Protein AF-0000000066933030 (afdb_homodimer)

Sequence (274 aa):
MALVRRKASMTPEEYSRHWREVHAPIVSPWLAKHGVLKYRQVHINPDSNKIMNGNAHGGNAHGGTLKVIDKDLGFDGILEVQVPSWESFRKALEDPYYVEVVRPDEQKFFDEKQIVWSLGSDYTGVDGGKALVGVEVMALVRRKASMTPEEYSRHWREVHAPIVSPWLAKHGVLKYRQVHINPDSNKIMNGNAHGGNAHGGTLKVIDKDLGFDGILEVQVPSWESFRKALEDPYYVEVVRPDEQKFFDEKQIVWSLGSDYTGVDGGKALVGVEV

Structure (mmCIF, N/CA/C/O backbone):
data_AF-0000000066933030-model_v1
#
loop_
_entity.id
_entity.type
_entity.pdbx_description
1 polymer 'EthD domain-containing protein'
#
loop_
_atom_site.group_PDB
_atom_site.id
_atom_site.type_symbol
_atom_site.label_atom_id
_atom_site.label_alt_id
_atom_site.label_comp_id
_atom_site.label_asym_id
_atom_site.label_entity_id
_atom_site.label_seq_id
_atom_site.pdbx_PDB_ins_code
_atom_site.Cartn_x
_atom_site.Cartn_y
_atom_site.Cartn_z
_atom_site.occupancy
_atom_site.B_iso_or_equiv
_atom_site.auth_seq_id
_atom_site.auth_comp_id
_atom_site.auth_asym_id
_atom_site.auth_atom_id
_atom_site.pdbx_PDB_model_num
ATOM 1 N N . MET A 1 1 ? -1.273 2.645 7.75 1 92.12 1 MET A N 1
ATOM 2 C CA . MET A 1 1 ? -1.583 2.986 6.363 1 92.12 1 MET A CA 1
ATOM 3 C C . MET A 1 1 ? -3.047 3.385 6.215 1 92.12 1 MET A C 1
ATOM 5 O O . MET A 1 1 ? -3.859 3.127 7.105 1 92.12 1 MET A O 1
ATOM 9 N N . ALA A 1 2 ? -3.35 4.086 5.074 1 92.5 2 ALA A N 1
ATOM 10 C CA . ALA A 1 2 ? -4.746 4.434 4.816 1 92.5 2 ALA A CA 1
ATOM 11 C C . ALA A 1 2 ? -5.027 4.484 3.316 1 92.5 2 ALA A C 1
ATOM 13 O O . ALA A 1 2 ? -4.164 4.863 2.527 1 92.5 2 ALA A O 1
ATOM 14 N N . LEU A 1 3 ? -6.246 4.039 2.984 1 92.81 3 LEU A N 1
ATOM 15 C CA . LEU A 1 3 ? -6.812 4.355 1.678 1 92.81 3 LEU A CA 1
ATOM 16 C C . LEU A 1 3 ? -7.512 5.711 1.701 1 92.81 3 LEU A C 1
ATOM 18 O O . LEU A 1 3 ? -8.305 5.988 2.602 1 92.81 3 LEU A O 1
ATOM 22 N N . VAL A 1 4 ? -7.145 6.52 0.702 1 94.31 4 VAL A N 1
ATOM 23 C CA . VAL A 1 4 ? -7.633 7.895 0.762 1 94.31 4 VAL A CA 1
ATOM 24 C C . VAL A 1 4 ? -8.328 8.258 -0.548 1 94.31 4 VAL A C 1
ATOM 26 O O . VAL A 1 4 ? -8.031 7.672 -1.595 1 94.31 4 VAL A O 1
ATOM 29 N N . ARG A 1 5 ? -9.273 9.172 -0.415 1 94.5 5 ARG A N 1
ATOM 30 C CA . ARG A 1 5 ? -10.016 9.711 -1.549 1 94.5 5 ARG A CA 1
ATOM 31 C C . ARG A 1 5 ? -9.875 11.227 -1.618 1 94.5 5 ARG A C 1
ATOM 33 O O . ARG A 1 5 ? -9.898 11.906 -0.588 1 94.5 5 ARG A O 1
ATOM 40 N N . ARG A 1 6 ? -9.742 11.688 -2.852 1 97.31 6 ARG A N 1
ATOM 41 C CA . ARG A 1 6 ? -9.648 13.133 -3.039 1 97.31 6 ARG A CA 1
ATOM 42 C C . ARG A 1 6 ? -10.984 13.805 -2.766 1 97.31 6 ARG A C 1
ATOM 44 O O . ARG A 1 6 ? -12.039 13.18 -2.873 1 97.31 6 ARG A O 1
ATOM 51 N N . LYS A 1 7 ? -10.922 15.117 -2.461 1 96.81 7 LYS A N 1
ATOM 52 C CA . LYS A 1 7 ? -12.141 15.922 -2.424 1 96.81 7 LYS A CA 1
ATOM 53 C C . LYS A 1 7 ? -12.844 15.914 -3.777 1 96.81 7 LYS A C 1
ATOM 55 O O . LYS A 1 7 ? -12.195 15.969 -4.82 1 96.81 7 LYS A O 1
ATOM 60 N N . A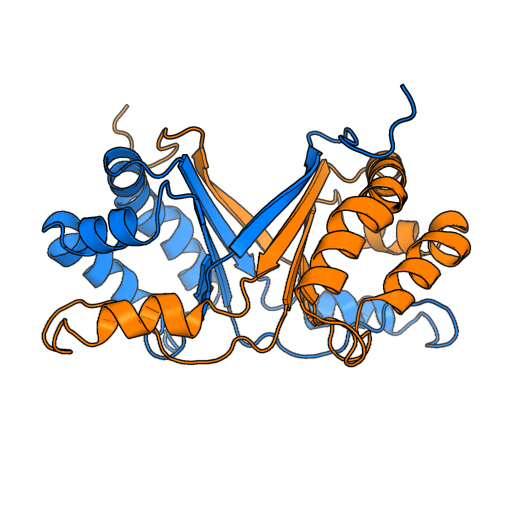LA A 1 8 ? -14.188 15.969 -3.688 1 95.44 8 ALA A N 1
ATOM 61 C CA . ALA A 1 8 ? -15 15.914 -4.902 1 95.44 8 ALA A CA 1
ATOM 62 C C . ALA A 1 8 ? -14.742 17.125 -5.789 1 95.44 8 ALA A C 1
ATOM 64 O O . ALA A 1 8 ? -14.938 17.062 -7.004 1 95.44 8 ALA A O 1
ATOM 65 N N . SER A 1 9 ? -14.273 18.156 -5.203 1 97.19 9 SER A N 1
ATOM 66 C CA . SER A 1 9 ? -14.102 19.422 -5.914 1 97.19 9 SER A CA 1
ATOM 67 C C . SER A 1 9 ? -12.781 19.438 -6.676 1 97.19 9 SER A C 1
ATOM 69 O O . SER A 1 9 ? -12.516 20.375 -7.441 1 97.19 9 SER A O 1
ATOM 71 N N . MET A 1 10 ? -11.953 18.422 -6.566 1 97.5 10 MET A N 1
ATOM 72 C CA . MET A 1 10 ? -10.633 18.422 -7.176 1 97.5 10 MET A CA 1
ATOM 73 C C . MET A 1 10 ? -10.539 17.359 -8.281 1 97.5 10 MET A C 1
ATOM 75 O O . MET A 1 10 ? -11.094 16.266 -8.148 1 97.5 10 MET A O 1
ATOM 79 N N . THR A 1 11 ? -9.797 17.688 -9.312 1 97.19 11 THR A N 1
ATOM 80 C CA . THR A 1 11 ? -9.43 16.672 -10.297 1 97.19 11 THR A CA 1
ATOM 81 C C . THR A 1 11 ? -8.328 15.766 -9.758 1 97.19 11 THR A C 1
ATOM 83 O O . THR A 1 11 ? -7.625 16.141 -8.812 1 97.19 11 THR A O 1
ATOM 86 N N . PRO A 1 12 ? -8.219 14.641 -10.352 1 95.94 12 PRO A N 1
ATOM 87 C CA . PRO A 1 12 ? -7.125 13.766 -9.93 1 95.94 12 PRO A CA 1
ATOM 88 C C . PRO A 1 12 ? -5.758 14.438 -10.039 1 95.94 12 PRO A C 1
ATOM 90 O O . PRO A 1 12 ? -4.902 14.25 -9.172 1 95.94 12 PRO A O 1
ATOM 93 N N . GLU A 1 13 ? -5.566 15.188 -11.078 1 96.81 13 GLU A N 1
ATOM 94 C CA . GLU A 1 13 ? -4.285 15.867 -11.266 1 96.81 13 GLU A CA 1
ATOM 95 C C . GLU A 1 13 ? -4.043 16.906 -10.18 1 96.81 13 GLU A C 1
ATOM 97 O O . GLU A 1 13 ? -2.936 17 -9.648 1 96.81 13 GLU A O 1
ATOM 102 N N . GLU A 1 14 ? -5.047 17.688 -9.852 1 98.12 14 GLU A N 1
ATOM 103 C CA . GLU A 1 14 ? -4.941 18.688 -8.789 1 98.12 14 GLU A CA 1
ATOM 104 C C . GLU A 1 14 ? -4.641 18.031 -7.445 1 98.12 14 GLU A C 1
ATOM 106 O O . GLU A 1 14 ? -3.77 18.5 -6.703 1 98.12 14 GLU A O 1
ATOM 111 N N . TYR A 1 15 ? -5.352 17.016 -7.199 1 98.19 15 TYR A N 1
ATOM 112 C CA . TYR A 1 15 ? -5.188 16.25 -5.965 1 98.19 15 TYR A CA 1
ATOM 113 C C . TYR A 1 15 ? -3.766 15.719 -5.844 1 98.19 15 TYR A C 1
ATOM 115 O O . TYR A 1 15 ? -3.102 15.922 -4.824 1 98.19 15 TYR A O 1
ATOM 123 N N . SER A 1 16 ? -3.33 15.062 -6.863 1 97.81 16 SER A N 1
ATOM 124 C CA . SER A 1 16 ? -2.008 14.445 -6.852 1 97.81 16 SER A CA 1
ATOM 125 C C . SER A 1 16 ? -0.911 15.5 -6.703 1 97.81 16 SER A C 1
ATOM 127 O O . SER A 1 16 ? 0.039 15.305 -5.941 1 97.81 16 SER A O 1
ATOM 129 N N . ARG A 1 17 ? -1.023 16.578 -7.41 1 98.12 17 ARG A N 1
ATOM 130 C CA . ARG A 1 17 ? -0.043 17.656 -7.32 1 98.12 17 ARG A CA 1
ATOM 131 C C . ARG A 1 17 ? 0.001 18.234 -5.914 1 98.12 17 ARG A C 1
ATOM 133 O O . ARG A 1 17 ? 1.08 18.438 -5.348 1 98.12 17 ARG A O 1
ATOM 140 N N . HIS A 1 18 ? -1.133 18.531 -5.379 1 98.69 18 HIS A N 1
ATOM 141 C CA . HIS A 1 18 ? -1.188 19.094 -4.039 1 98.69 18 HIS A CA 1
ATOM 142 C C . HIS A 1 18 ? -0.555 18.156 -3.014 1 98.69 18 HIS A C 1
ATOM 144 O O . HIS A 1 18 ? 0.235 18.594 -2.174 1 98.69 18 HIS A O 1
ATOM 150 N N . TRP A 1 19 ? -0.934 16.891 -3.057 1 98.62 19 TRP A N 1
ATOM 151 C CA . TRP A 1 19 ? -0.414 15.898 -2.131 1 98.62 19 TRP A CA 1
ATOM 152 C C . TRP A 1 19 ? 1.107 15.828 -2.199 1 98.62 19 TRP A C 1
ATOM 154 O O . TRP A 1 19 ? 1.786 15.914 -1.174 1 98.62 19 TRP A O 1
ATOM 164 N N . ARG A 1 20 ? 1.616 15.82 -3.338 1 98 20 ARG A N 1
ATOM 165 C CA . ARG A 1 20 ? 3.041 15.594 -3.557 1 98 20 ARG A CA 1
ATOM 166 C C . ARG A 1 20 ? 3.84 16.875 -3.338 1 98 20 ARG A C 1
ATOM 168 O O . ARG A 1 20 ? 4.895 16.844 -2.701 1 98 20 ARG A O 1
ATOM 175 N N . GLU A 1 21 ? 3.332 17.953 -3.783 1 98.19 21 GLU A N 1
ATOM 176 C CA . GLU A 1 21 ? 4.156 19.156 -3.881 1 98.19 21 GLU A CA 1
ATOM 177 C C . GLU A 1 21 ? 3.861 20.125 -2.742 1 98.19 21 GLU A C 1
ATOM 179 O O . GLU A 1 21 ? 4.691 20.969 -2.41 1 98.19 21 GLU A O 1
ATOM 184 N N . VAL A 1 2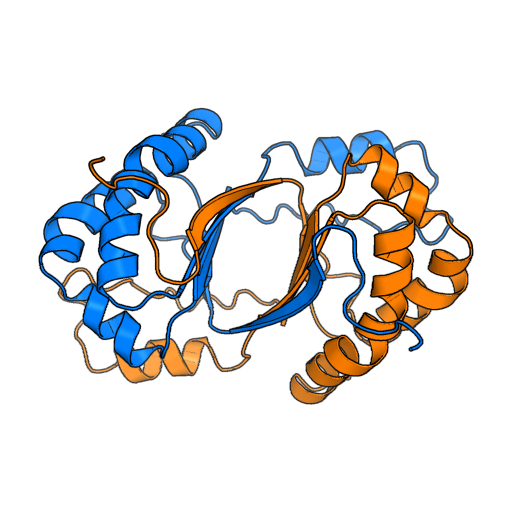2 ? 2.738 20.078 -2.238 1 98.56 22 VAL A N 1
ATOM 185 C CA . VAL A 1 22 ? 2.363 21 -1.173 1 98.56 22 VAL A CA 1
ATOM 186 C C . VAL A 1 22 ? 2.348 20.266 0.166 1 98.56 22 VAL A C 1
ATOM 188 O O . VAL A 1 22 ? 3.031 20.656 1.11 1 98.56 22 VAL A O 1
ATOM 191 N N . HIS A 1 23 ? 1.62 19.219 0.305 1 98.69 23 HIS A N 1
ATOM 192 C CA . HIS A 1 23 ? 1.406 18.531 1.575 1 98.69 23 HIS A CA 1
ATOM 193 C C . HIS A 1 23 ? 2.678 17.844 2.049 1 98.69 23 HIS A C 1
ATOM 195 O O . HIS A 1 23 ? 3.018 17.891 3.234 1 98.69 23 HIS A O 1
ATOM 201 N N . ALA A 1 24 ? 3.33 17.125 1.132 1 98.56 24 ALA A N 1
ATOM 202 C CA . ALA A 1 24 ? 4.484 16.328 1.521 1 98.56 24 ALA A CA 1
ATOM 203 C C . ALA A 1 24 ? 5.555 17.188 2.184 1 98.56 24 ALA A C 1
ATOM 205 O O . ALA A 1 24 ? 6.082 16.828 3.24 1 98.56 24 ALA A O 1
ATOM 206 N N . PRO A 1 25 ? 5.875 18.375 1.619 1 98.38 25 PRO A N 1
ATOM 207 C CA . PRO A 1 25 ? 6.863 19.219 2.289 1 98.38 25 PRO A CA 1
ATOM 208 C C . PRO A 1 25 ? 6.414 19.672 3.678 1 98.38 25 PRO A C 1
ATOM 210 O O . PRO A 1 25 ? 7.25 19.922 4.551 1 98.38 25 PRO A O 1
ATOM 213 N N . ILE A 1 26 ? 5.176 19.719 3.924 1 98.31 26 ILE A N 1
ATOM 214 C CA . ILE A 1 26 ? 4.617 20.141 5.199 1 98.31 26 ILE A CA 1
ATOM 215 C C . ILE A 1 26 ? 4.715 19.016 6.215 1 98.31 26 ILE A C 1
ATOM 217 O O . ILE A 1 26 ? 5.141 19.219 7.352 1 98.31 26 ILE A O 1
ATOM 221 N N . VAL A 1 27 ? 4.41 17.812 5.879 1 98.5 27 VAL A N 1
ATOM 222 C CA . VAL A 1 27 ? 4.152 16.75 6.848 1 98.5 27 VAL A CA 1
ATOM 223 C C . VAL A 1 27 ? 5.426 15.938 7.066 1 98.5 27 VAL A C 1
ATOM 225 O O . VAL A 1 27 ? 5.633 15.383 8.148 1 98.5 27 VAL A O 1
ATOM 228 N N . SER A 1 28 ? 6.312 15.883 6.074 1 98.56 28 SER A N 1
ATOM 229 C CA . SER A 1 28 ? 7.445 14.961 6.109 1 98.56 28 SER A CA 1
ATOM 230 C C . SER A 1 28 ? 8.406 15.32 7.242 1 98.56 28 SER A C 1
ATOM 232 O O . SER A 1 28 ? 8.797 14.453 8.023 1 98.56 28 SER A O 1
ATOM 234 N N . PRO A 1 29 ? 8.766 16.609 7.367 1 98.25 29 PRO A N 1
ATOM 235 C CA . PRO A 1 29 ? 9.641 16.922 8.5 1 98.25 29 PRO A CA 1
ATOM 236 C C . PRO A 1 29 ? 8.977 16.656 9.852 1 98.25 29 PRO A C 1
ATOM 238 O O . PRO A 1 29 ? 9.648 16.234 10.797 1 98.25 29 PRO A O 1
ATOM 241 N N . TRP A 1 30 ? 7.727 16.891 9.922 1 98 30 TRP A N 1
ATOM 242 C CA . TRP A 1 30 ? 6.984 16.641 11.156 1 98 30 TRP A CA 1
ATOM 243 C C . TRP A 1 30 ? 6.965 15.141 11.477 1 98 30 TRP A C 1
ATOM 245 O O . TRP A 1 30 ? 7.18 14.75 12.625 1 98 30 TRP A O 1
ATOM 255 N N . LEU A 1 31 ? 6.73 14.32 10.477 1 97.75 31 LEU A N 1
ATOM 256 C CA . LEU A 1 31 ? 6.742 12.867 10.656 1 97.75 31 LEU A CA 1
ATOM 257 C C . LEU A 1 31 ? 8.109 12.391 11.141 1 97.75 31 LEU A C 1
ATOM 259 O O . LEU A 1 31 ? 8.1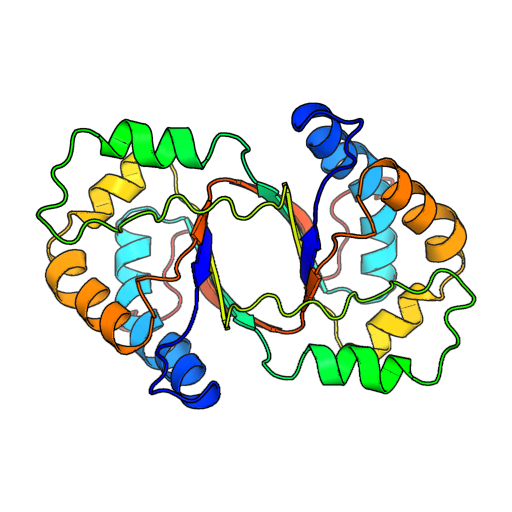95 11.609 12.094 1 97.75 31 LEU A O 1
ATOM 263 N N . ALA A 1 32 ? 9.125 12.875 10.492 1 97.75 32 ALA A N 1
ATOM 264 C CA . ALA A 1 32 ? 10.484 12.484 10.875 1 97.75 32 ALA A CA 1
ATOM 265 C C . ALA A 1 32 ? 10.781 12.891 12.312 1 97.75 32 ALA A C 1
ATOM 267 O O . ALA A 1 32 ? 11.352 12.102 13.078 1 97.75 32 ALA A O 1
ATOM 268 N N . LYS A 1 33 ? 10.383 14.055 12.648 1 96.75 33 LYS A N 1
ATOM 269 C CA . LYS A 1 33 ? 10.586 14.555 14.008 1 96.75 33 LYS A CA 1
ATOM 270 C C . LYS A 1 33 ? 9.93 13.648 15.039 1 96.75 33 LYS A C 1
ATOM 272 O O . LYS A 1 33 ? 10.438 13.484 16.141 1 96.75 33 LYS A O 1
ATOM 277 N N . HIS A 1 34 ? 8.875 13.016 14.648 1 96.94 34 HIS A N 1
ATOM 278 C CA . HIS A 1 34 ? 8.117 12.195 15.594 1 96.94 34 HIS A CA 1
ATOM 279 C C . HIS A 1 34 ? 8.461 10.719 15.438 1 96.94 34 HIS A C 1
ATOM 281 O O . HIS A 1 34 ? 7.68 9.852 15.836 1 96.94 34 HIS A O 1
ATOM 287 N N . GLY A 1 35 ? 9.523 10.383 14.844 1 96.44 35 GLY A N 1
ATOM 288 C CA . GLY A 1 35 ? 10.078 9.039 14.883 1 96.44 35 GLY A CA 1
ATOM 289 C C . GLY A 1 35 ? 9.586 8.156 13.758 1 96.44 35 GLY A C 1
ATOM 290 O O . GLY A 1 35 ? 9.812 6.941 13.766 1 96.44 35 GLY A O 1
ATOM 291 N N . VAL A 1 36 ? 8.906 8.734 12.812 1 97.12 36 VAL A N 1
ATOM 292 C CA . VAL A 1 36 ? 8.469 7.965 11.656 1 97.12 36 VAL A CA 1
ATOM 293 C C . VAL A 1 36 ? 9.672 7.562 10.812 1 97.12 36 VAL A C 1
ATOM 295 O O . VAL A 1 36 ? 10.516 8.406 10.484 1 97.12 36 VAL A O 1
ATOM 298 N N . LEU A 1 37 ? 9.719 6.309 10.5 1 97.12 37 LEU A N 1
ATOM 299 C CA . LEU A 1 37 ? 10.867 5.77 9.789 1 97.12 37 LEU A CA 1
ATOM 300 C C . LEU A 1 37 ? 10.672 5.863 8.281 1 97.12 37 LEU A C 1
ATOM 302 O O . LEU A 1 37 ? 11.633 6.023 7.531 1 97.12 37 LEU A O 1
ATOM 306 N N . LYS A 1 38 ? 9.508 5.695 7.898 1 97.19 38 LYS A N 1
ATOM 307 C CA . LYS A 1 38 ? 9.172 5.742 6.48 1 97.19 38 LYS A CA 1
ATOM 308 C C . LYS A 1 38 ? 7.805 6.383 6.258 1 97.19 38 LYS A C 1
ATOM 310 O O . LYS A 1 38 ? 6.867 6.133 7.02 1 97.19 38 LYS A O 1
ATOM 315 N N . TYR A 1 39 ? 7.707 7.203 5.289 1 98.12 39 TYR A N 1
ATOM 316 C CA . TYR A 1 39 ? 6.457 7.773 4.793 1 98.12 39 TYR A CA 1
ATOM 317 C C . TYR A 1 39 ? 6.414 7.746 3.27 1 98.12 39 TYR A C 1
ATOM 319 O O . TYR A 1 39 ? 7.309 8.281 2.607 1 98.12 39 TYR A O 1
ATOM 327 N N . ARG A 1 40 ? 5.391 7.082 2.76 1 97.69 40 ARG A N 1
ATOM 328 C CA . ARG A 1 40 ? 5.23 6.941 1.317 1 97.69 40 ARG A CA 1
ATOM 329 C C . ARG A 1 40 ? 3.799 7.262 0.894 1 97.69 40 ARG A C 1
ATOM 331 O O . ARG A 1 40 ? 2.848 6.949 1.615 1 97.69 40 ARG A O 1
ATOM 338 N N . GLN A 1 41 ? 3.709 7.879 -0.278 1 98.06 41 GLN A N 1
ATOM 339 C CA . GLN A 1 41 ? 2.453 8.102 -0.989 1 98.06 41 GLN A CA 1
ATOM 340 C C . GLN A 1 41 ? 2.348 7.195 -2.213 1 98.06 41 GLN A C 1
ATOM 342 O O . GLN A 1 41 ? 3.289 7.102 -3.006 1 98.06 41 GLN A O 1
ATOM 347 N N . VAL A 1 42 ? 1.253 6.539 -2.305 1 96.5 42 VAL A N 1
ATOM 348 C CA . VAL A 1 42 ? 0.914 5.867 -3.555 1 96.5 42 VAL A CA 1
ATOM 349 C C . VAL A 1 42 ? -0.257 6.578 -4.227 1 96.5 42 VAL A C 1
ATOM 351 O O . VAL A 1 42 ? -1.371 6.59 -3.695 1 96.5 42 VAL A O 1
ATOM 354 N N . HIS A 1 43 ? 0.037 7.188 -5.363 1 97.06 43 HIS A N 1
ATOM 355 C CA . HIS A 1 43 ? -0.979 7.859 -6.16 1 97.06 43 HIS A CA 1
ATOM 356 C C . HIS A 1 43 ? -1.575 6.922 -7.203 1 97.06 43 HIS A C 1
ATOM 358 O O . HIS A 1 43 ? -0.885 6.504 -8.133 1 97.06 43 HIS A O 1
ATOM 364 N N . ILE A 1 44 ? -2.842 6.66 -7.027 1 94.44 44 ILE A N 1
ATOM 365 C CA . ILE A 1 44 ? -3.488 5.727 -7.945 1 94.44 44 ILE A CA 1
ATOM 366 C C . ILE A 1 44 ? -3.854 6.449 -9.242 1 94.44 44 ILE A C 1
ATOM 368 O O . ILE A 1 44 ? -4.363 7.57 -9.211 1 94.44 44 ILE A O 1
ATOM 372 N N . ASN A 1 45 ? -3.506 5.773 -10.305 1 91.56 45 ASN A N 1
ATOM 373 C CA . ASN A 1 45 ? -3.9 6.285 -11.609 1 91.56 45 ASN A CA 1
ATOM 374 C C . ASN A 1 45 ? -5.398 6.105 -11.859 1 91.56 45 ASN A C 1
ATOM 376 O O . ASN A 1 45 ? -5.906 4.984 -11.836 1 91.56 45 ASN A O 1
ATOM 380 N N . PRO A 1 46 ? -6.047 7.215 -12.125 1 86.75 46 PRO A N 1
ATOM 381 C CA . PRO A 1 46 ? -7.488 7.098 -12.336 1 86.75 46 PRO A CA 1
ATOM 382 C C . PRO A 1 46 ? -7.84 6.262 -13.57 1 86.75 46 PRO A C 1
ATOM 384 O O . PRO A 1 46 ? -8.961 5.762 -13.68 1 86.75 46 PRO A O 1
ATOM 387 N N . ASP A 1 47 ? -6.926 6.09 -14.422 1 85.94 47 ASP A N 1
ATOM 388 C CA . ASP A 1 47 ? -7.188 5.344 -15.648 1 85.94 47 ASP A CA 1
ATOM 389 C C . ASP A 1 47 ? -6.688 3.906 -15.539 1 85.94 47 ASP A C 1
ATOM 391 O O . ASP A 1 47 ? -6.551 3.213 -16.547 1 85.94 47 ASP A O 1
ATOM 395 N N . SER A 1 48 ? -6.449 3.521 -14.391 1 83.81 48 SER A N 1
ATOM 396 C CA . SER A 1 48 ? -5.875 2.199 -14.164 1 83.81 48 SER A CA 1
ATOM 397 C C . SER A 1 48 ? -6.684 1.115 -14.867 1 83.81 48 SER A C 1
ATOM 399 O O . SER A 1 48 ? -6.137 0.318 -15.625 1 83.81 48 SER A O 1
ATOM 401 N N . ASN A 1 49 ? -8.008 1.097 -14.57 1 76.44 49 ASN A N 1
ATOM 402 C CA . ASN A 1 49 ? -8.867 0.056 -15.117 1 76.44 49 ASN A CA 1
ATOM 403 C C . ASN A 1 49 ? -8.844 0.056 -16.641 1 76.44 49 ASN A C 1
ATOM 405 O O . ASN A 1 49 ? -8.781 -1.004 -17.266 1 76.44 49 ASN A O 1
ATOM 409 N N . LYS A 1 50 ? -8.984 1.157 -17.203 1 79.69 50 LYS A N 1
ATOM 410 C CA . LYS A 1 50 ? -8.961 1.291 -18.656 1 79.69 50 LYS A CA 1
ATOM 411 C C . LYS A 1 50 ? -7.66 0.752 -19.234 1 79.69 50 LYS A C 1
ATOM 413 O O . LYS A 1 50 ? -7.676 0.022 -20.234 1 79.69 50 LYS A O 1
ATOM 418 N N . ILE A 1 51 ? -6.609 1.101 -18.641 1 80.44 51 ILE A N 1
ATOM 419 C CA . ILE A 1 51 ? -5.293 0.705 -19.125 1 80.44 51 ILE A CA 1
ATOM 420 C C . ILE A 1 51 ? -5.129 -0.807 -19 1 80.44 51 ILE A C 1
ATOM 422 O O . ILE A 1 51 ? -4.684 -1.471 -19.938 1 80.44 51 ILE A O 1
ATOM 426 N N . MET A 1 52 ? -5.523 -1.303 -17.906 1 79.5 52 MET A N 1
ATOM 427 C CA . MET A 1 52 ? -5.301 -2.717 -17.609 1 79.5 52 MET A CA 1
ATOM 428 C C . MET A 1 52 ? -6.238 -3.594 -18.438 1 79.5 52 MET A C 1
ATOM 430 O O . MET A 1 52 ? -5.859 -4.684 -18.875 1 79.5 52 MET A O 1
ATOM 434 N N . ASN A 1 53 ? -7.52 -3.172 -18.609 1 73.75 53 ASN A N 1
ATOM 435 C CA . ASN A 1 53 ? -8.5 -3.941 -19.375 1 73.75 53 ASN A CA 1
ATOM 436 C C . ASN A 1 53 ? -8.336 -3.73 -20.875 1 73.75 53 ASN A C 1
ATOM 438 O O . ASN A 1 53 ? -8.742 -4.578 -21.672 1 73.75 53 ASN A O 1
ATOM 442 N N . GLY A 1 54 ? -8.383 -2.449 -21.281 1 64.25 54 GLY A N 1
ATOM 443 C CA . GLY A 1 54 ? -8.211 -2.217 -22.703 1 64.25 54 GLY A CA 1
ATOM 444 C C . GLY A 1 54 ? -7.176 -3.131 -23.344 1 64.25 54 GLY A C 1
ATOM 445 O O . GLY A 1 54 ? -7.359 -3.59 -24.469 1 64.25 54 GLY A O 1
ATOM 446 N N . ASN A 1 55 ? -6.16 -3.143 -22.75 1 53.62 55 ASN A N 1
ATOM 447 C CA . ASN A 1 55 ? -5.133 -4.016 -23.297 1 53.62 55 ASN A CA 1
ATOM 448 C C . ASN A 1 55 ? -5.488 -5.488 -23.109 1 53.62 55 ASN A C 1
ATOM 450 O O . ASN A 1 55 ? -4.922 -6.359 -23.781 1 53.62 55 ASN A O 1
ATOM 454 N N . ALA A 1 56 ? -6.465 -5.664 -22.156 1 50.69 56 ALA A N 1
ATOM 455 C CA . ALA A 1 56 ? -6.918 -7.031 -21.906 1 50.69 56 ALA A CA 1
ATOM 456 C C . ALA A 1 56 ? -7.883 -7.492 -22.984 1 50.69 56 ALA A C 1
ATOM 458 O O . ALA A 1 56 ? -8.211 -8.68 -23.078 1 50.69 56 ALA A O 1
ATOM 459 N N . HIS A 1 57 ? -8.805 -6.582 -23.578 1 44.25 57 HIS A N 1
ATOM 460 C CA . HIS A 1 57 ? -9.719 -7.039 -24.609 1 44.25 57 HIS A CA 1
ATOM 461 C C . HIS A 1 57 ? -9.047 -8.055 -25.531 1 44.25 57 HIS A C 1
ATOM 463 O O . HIS A 1 57 ? -9.727 -8.797 -26.25 1 44.25 57 HIS A O 1
ATOM 469 N N . GLY A 1 58 ? -8.016 -7.824 -26.062 1 37.03 58 GLY A N 1
ATOM 470 C CA . GLY A 1 58 ? -7.602 -8.852 -27.016 1 37.03 58 GLY A CA 1
ATOM 471 C C . GLY A 1 58 ? -7.426 -10.219 -26.359 1 37.03 58 GLY A C 1
ATOM 472 O O . GLY A 1 58 ? -7.188 -11.211 -27.062 1 37.03 58 GLY A O 1
ATOM 473 N N . GLY A 1 59 ? -6.754 -10.328 -25.25 1 36.75 59 GLY A N 1
ATOM 474 C CA . GLY A 1 59 ? -6.453 -11.703 -24.906 1 36.75 59 GLY A CA 1
ATOM 475 C C . GLY A 1 59 ? -7.617 -12.422 -24.25 1 36.75 59 GLY A C 1
ATOM 476 O O . GLY A 1 59 ? -8.367 -11.82 -23.469 1 36.75 59 GLY A O 1
ATOM 477 N N . ASN A 1 60 ? -8.383 -13.289 -24.938 1 35.91 60 ASN A N 1
ATOM 478 C CA . ASN A 1 60 ? -9.289 -14.367 -24.547 1 35.91 60 ASN A CA 1
ATOM 479 C C . ASN A 1 60 ? -9.109 -14.758 -23.094 1 35.91 60 ASN A C 1
ATOM 481 O O . ASN A 1 60 ? -7.992 -14.766 -22.578 1 35.91 60 ASN A O 1
ATOM 485 N N . ALA A 1 61 ? -10.172 -14.617 -22.188 1 38.59 61 ALA A N 1
ATOM 486 C CA . ALA A 1 61 ? -10.359 -15.258 -20.875 1 38.59 61 ALA A CA 1
ATOM 487 C C . ALA A 1 61 ? -9.703 -16.641 -20.844 1 38.59 61 ALA A C 1
ATOM 489 O O . ALA A 1 61 ? -9.969 -17.438 -19.938 1 38.59 61 ALA A O 1
ATOM 490 N N . HIS A 1 62 ? -9.523 -17.125 -22 1 35.91 62 HIS A N 1
ATOM 491 C CA . HIS A 1 62 ? -9.141 -18.516 -21.781 1 35.91 62 HIS A CA 1
ATOM 492 C C . HIS A 1 62 ? -8.18 -18.656 -20.609 1 35.91 62 HIS A C 1
ATOM 494 O O . HIS A 1 62 ? -8.383 -19.5 -19.734 1 35.91 62 HIS A O 1
ATOM 500 N N . GLY A 1 63 ? -6.812 -18.422 -20.922 1 36.38 63 GLY A N 1
ATOM 501 C CA . GLY A 1 63 ? -5.824 -18.922 -19.984 1 36.38 63 GLY A CA 1
ATOM 502 C C . GLY A 1 63 ? -5.793 -18.156 -18.688 1 36.38 63 GLY A C 1
ATOM 503 O O . GLY A 1 63 ? -6.648 -17.297 -18.438 1 36.38 63 GLY A O 1
ATOM 504 N N . GLY A 1 64 ? -4.641 -18.375 -17.766 1 41.53 64 GLY A N 1
ATOM 505 C CA . GLY A 1 64 ? -4.121 -17.953 -16.469 1 41.53 64 GLY A CA 1
ATOM 506 C C . GLY A 1 64 ? -4.227 -16.453 -16.25 1 41.53 64 GLY A C 1
ATOM 507 O O . GLY A 1 64 ? -3.48 -15.891 -15.445 1 41.53 64 GLY A O 1
ATOM 508 N N . THR A 1 65 ? -4.973 -15.82 -17.141 1 43.25 65 THR A N 1
ATOM 509 C CA . THR A 1 65 ? -4.898 -14.367 -17.125 1 43.25 65 THR A CA 1
ATOM 510 C C . THR A 1 65 ? -5.461 -13.805 -15.828 1 43.25 65 THR A C 1
ATOM 512 O O . THR A 1 65 ? -6.492 -14.273 -15.344 1 43.25 65 THR A O 1
ATOM 515 N N . LEU A 1 66 ? -4.672 -13.164 -15.172 1 51.69 66 LEU A N 1
ATOM 516 C CA . LEU A 1 66 ? -5.047 -12.359 -14.016 1 51.69 66 LEU A CA 1
ATOM 517 C C . LEU A 1 66 ? -6.332 -11.586 -14.289 1 51.69 66 LEU A C 1
ATOM 519 O O . LEU A 1 66 ? -6.379 -10.758 -15.203 1 51.69 66 LEU A O 1
ATOM 523 N N . LYS A 1 67 ? -7.562 -12.289 -14.141 1 48.75 67 LYS A N 1
ATOM 524 C CA . LYS A 1 67 ? -8.789 -11.492 -14.234 1 48.75 67 LYS A CA 1
ATOM 525 C C . LYS A 1 67 ? -8.695 -10.234 -13.383 1 48.75 67 LYS A C 1
ATOM 527 O O . LYS A 1 67 ? -8.602 -10.312 -12.148 1 48.75 67 LYS A O 1
ATOM 532 N N . VAL A 1 68 ? -8.18 -9.203 -14.039 1 52.69 68 VAL A N 1
ATOM 533 C CA . VAL A 1 68 ? -8.289 -7.906 -13.383 1 52.69 68 VAL A CA 1
ATOM 534 C C . VAL A 1 68 ? -9.766 -7.57 -13.148 1 52.69 68 VAL A C 1
ATOM 536 O O . VAL A 1 68 ? -10.531 -7.418 -14.102 1 52.69 68 VAL A O 1
ATOM 539 N N . ILE A 1 69 ? -10.266 -8.07 -12.062 1 51.91 69 ILE A N 1
ATOM 540 C CA . ILE A 1 69 ? -11.625 -7.656 -11.734 1 51.91 69 ILE A CA 1
ATOM 541 C C . ILE A 1 69 ? -11.742 -6.137 -11.797 1 51.91 69 ILE A C 1
ATOM 543 O O . ILE A 1 69 ? -10.898 -5.422 -11.234 1 51.91 69 ILE A O 1
ATOM 547 N N . ASP A 1 70 ? -12.516 -5.742 -12.719 1 53.84 70 ASP A N 1
ATOM 548 C CA . ASP A 1 70 ? -12.812 -4.324 -12.891 1 53.84 70 ASP A CA 1
ATOM 549 C C . ASP A 1 70 ? -13.484 -3.748 -11.648 1 53.84 70 ASP A C 1
ATOM 551 O O . ASP A 1 70 ? -14.688 -3.49 -11.641 1 53.84 70 ASP A O 1
ATOM 555 N N . LYS A 1 71 ? -12.906 -3.99 -10.609 1 58.62 71 LYS A N 1
ATOM 556 C CA . LYS A 1 71 ? -13.445 -3.291 -9.453 1 58.62 71 LYS A CA 1
ATOM 557 C C . LYS A 1 71 ? -12.664 -2.016 -9.156 1 58.62 71 LYS A C 1
ATOM 559 O O . LYS A 1 71 ? -11.43 -2.029 -9.141 1 58.62 71 LYS A O 1
ATOM 564 N N . ASP A 1 72 ? -13.469 -0.931 -9.281 1 66.12 72 ASP A N 1
ATOM 565 C CA . ASP A 1 72 ? -12.906 0.36 -8.898 1 66.12 72 ASP A CA 1
ATOM 566 C C . ASP A 1 72 ? -12.586 0.395 -7.406 1 66.12 72 ASP A C 1
ATOM 568 O O . ASP A 1 72 ? -13.438 0.066 -6.574 1 66.12 72 ASP A O 1
ATOM 572 N N . LEU A 1 73 ? -11.289 0.424 -7.098 1 73.56 73 LEU A N 1
ATOM 573 C CA . LEU A 1 73 ? -10.875 0.566 -5.703 1 73.56 73 LEU A CA 1
ATOM 574 C C . LEU A 1 73 ? -11.656 1.683 -5.02 1 73.56 73 LEU A C 1
ATOM 576 O O . LEU A 1 73 ? -12.008 1.571 -3.842 1 73.56 73 LEU A O 1
ATOM 580 N N . GLY A 1 74 ? -12.078 2.646 -5.832 1 82.88 74 GLY A N 1
ATOM 581 C CA . GLY A 1 74 ? -12.836 3.771 -5.312 1 82.88 74 GLY A CA 1
ATOM 582 C C . GLY A 1 74 ? -11.992 4.734 -4.5 1 82.88 74 GLY A C 1
ATOM 583 O O . GLY A 1 74 ? -12.523 5.598 -3.797 1 82.88 74 GLY A O 1
ATOM 584 N N . PHE A 1 75 ? -10.742 4.539 -4.469 1 91.94 75 PHE A N 1
ATOM 585 C CA . PHE A 1 75 ? -9.812 5.402 -3.758 1 91.94 75 PHE A CA 1
ATOM 586 C C . PHE A 1 75 ? -8.789 6.004 -4.719 1 91.94 75 PHE A C 1
ATOM 588 O O . PHE A 1 75 ? -8.57 5.477 -5.812 1 91.94 75 PHE A O 1
ATOM 595 N N . ASP A 1 76 ? -8.203 7.133 -4.27 1 95.38 76 ASP A N 1
ATOM 596 C CA . ASP A 1 76 ? -7.281 7.863 -5.129 1 95.38 76 ASP A CA 1
ATOM 597 C C . ASP A 1 76 ? -5.832 7.625 -4.707 1 95.38 76 ASP A C 1
ATOM 599 O O . ASP A 1 76 ? -4.902 7.922 -5.461 1 95.38 76 ASP A O 1
ATOM 603 N N . GLY A 1 77 ? -5.688 7.023 -3.535 1 95.75 77 GLY A N 1
ATOM 604 C CA . GLY A 1 77 ? -4.316 6.832 -3.096 1 95.75 77 GLY A CA 1
ATOM 605 C C . GLY A 1 77 ? -4.203 6.016 -1.821 1 95.75 77 GLY A C 1
ATOM 606 O O . GLY A 1 77 ? -5.219 5.641 -1.229 1 95.75 77 GLY A O 1
ATOM 607 N N . ILE A 1 78 ? -2.953 5.652 -1.523 1 95.38 78 ILE A N 1
ATOM 608 C CA . ILE A 1 78 ? -2.584 4.977 -0.284 1 95.38 78 ILE A CA 1
ATOM 609 C C . ILE A 1 78 ? -1.464 5.75 0.411 1 95.38 78 ILE A C 1
ATOM 611 O O . ILE A 1 78 ? -0.473 6.121 -0.221 1 95.38 78 ILE A O 1
ATOM 615 N N . LEU A 1 79 ? -1.64 6.102 1.605 1 96.44 79 LEU A N 1
ATOM 616 C CA . LEU A 1 79 ? -0.533 6.582 2.426 1 96.44 79 LEU A CA 1
ATOM 617 C C . LEU A 1 79 ? -0.007 5.477 3.332 1 96.44 79 LEU A C 1
ATOM 619 O O . LEU A 1 79 ? -0.784 4.672 3.854 1 96.44 79 LEU A O 1
ATOM 623 N N . GLU A 1 80 ? 1.25 5.328 3.463 1 96.56 80 GLU A N 1
ATOM 624 C CA . GLU A 1 80 ? 1.908 4.391 4.363 1 96.56 80 GLU A CA 1
ATOM 625 C C . GLU A 1 80 ? 2.914 5.098 5.266 1 96.56 80 GLU A C 1
ATOM 627 O O . GLU A 1 80 ? 3.75 5.871 4.785 1 96.56 80 GLU A O 1
ATOM 632 N N . VAL A 1 81 ? 2.742 4.875 6.531 1 96.75 81 VAL A N 1
ATOM 633 C CA . VAL A 1 81 ? 3.689 5.387 7.512 1 96.75 81 VAL A CA 1
ATOM 634 C C . VAL A 1 81 ? 4.203 4.242 8.383 1 96.75 81 VAL A C 1
ATOM 636 O O . VAL A 1 81 ? 3.42 3.416 8.859 1 96.75 81 VAL A O 1
ATOM 639 N N . GLN A 1 82 ? 5.48 4.152 8.445 1 96.62 82 GLN A N 1
ATOM 640 C CA . GLN A 1 82 ? 6.094 3.207 9.367 1 96.62 82 GLN A CA 1
ATOM 641 C C . GLN A 1 82 ? 6.477 3.889 10.68 1 96.62 82 GLN A C 1
ATOM 643 O O . GLN A 1 82 ? 7.332 4.777 10.695 1 96.62 82 GLN A O 1
ATOM 648 N N . VAL A 1 83 ? 5.875 3.424 11.703 1 93.25 83 VAL A N 1
ATOM 649 C CA . VAL A 1 83 ? 6.027 4.055 13.016 1 93.25 83 VAL A CA 1
ATOM 650 C C . VAL A 1 83 ? 6.535 3.035 14.023 1 93.25 83 VAL A C 1
ATOM 652 O O . VAL A 1 83 ? 6.371 1.827 13.836 1 93.25 83 VAL A O 1
ATOM 655 N N . PRO A 1 84 ? 7.172 3.551 15.086 1 90.12 84 PRO A N 1
ATOM 656 C CA . PRO A 1 84 ? 7.621 2.604 16.109 1 90.12 84 PRO A CA 1
ATOM 657 C C . PRO A 1 84 ? 6.465 1.872 16.781 1 90.12 84 PRO A C 1
ATOM 659 O O . PRO A 1 84 ? 6.594 0.696 17.141 1 90.12 84 PRO A O 1
ATOM 662 N N . SER A 1 85 ? 5.332 2.596 17.047 1 88.12 85 SER A N 1
ATOM 663 C CA . SER A 1 85 ? 4.109 2.027 17.609 1 88.12 85 SER A CA 1
ATOM 664 C C . SER A 1 85 ? 2.893 2.881 17.266 1 88.12 85 SER A C 1
ATOM 666 O O . SER A 1 85 ? 3.029 4.066 16.953 1 88.12 85 SER A O 1
ATOM 668 N N . TRP A 1 86 ? 1.735 2.188 17.281 1 86.31 86 TRP A N 1
ATOM 669 C CA . TRP A 1 86 ? 0.509 2.949 17.062 1 86.31 86 TRP A CA 1
ATOM 670 C C . TRP A 1 86 ? 0.346 4.027 18.141 1 86.31 86 TRP A C 1
ATOM 672 O O . TRP A 1 86 ? -0.042 5.156 17.828 1 86.31 86 TRP A O 1
ATOM 682 N N . GLU A 1 87 ? 0.687 3.742 19.344 1 85.25 87 GLU A N 1
ATOM 683 C CA . GLU A 1 87 ? 0.545 4.688 20.453 1 85.25 87 GLU A CA 1
ATOM 684 C C . GLU A 1 87 ? 1.41 5.926 20.234 1 85.25 87 GLU A C 1
ATOM 686 O O . GLU A 1 87 ? 0.977 7.047 20.5 1 85.25 87 GLU A O 1
ATOM 691 N N . SER A 1 88 ? 2.635 5.684 19.797 1 87.69 88 SER A N 1
ATOM 692 C CA . SER A 1 88 ? 3.521 6.809 19.516 1 87.69 88 SER A CA 1
ATOM 693 C C . SER A 1 88 ? 2.971 7.691 18.406 1 87.69 88 SER A C 1
ATOM 695 O O . SER A 1 88 ? 3.076 8.914 18.469 1 87.69 88 SER A O 1
ATOM 697 N N . PHE A 1 89 ? 2.387 7.07 17.453 1 90.19 89 PHE A N 1
ATOM 698 C CA . PHE A 1 89 ? 1.822 7.824 16.344 1 90.19 89 PHE A CA 1
ATOM 699 C C . PHE A 1 89 ? 0.59 8.602 16.781 1 90.19 89 PHE A C 1
ATOM 701 O O . PHE A 1 89 ? 0.436 9.781 16.453 1 90.19 89 PHE A O 1
ATOM 708 N N . ARG A 1 90 ? -0.168 7.973 17.469 1 87.81 90 ARG A N 1
ATOM 709 C CA . ARG A 1 90 ? -1.365 8.625 18 1 87.81 90 ARG A CA 1
ATOM 710 C C . ARG A 1 90 ? -1.004 9.859 18.812 1 87.81 90 ARG A C 1
ATOM 712 O O . ARG A 1 90 ? -1.656 10.898 18.703 1 87.81 90 ARG A O 1
ATOM 719 N N . LYS A 1 91 ? -0.028 9.805 19.609 1 89.88 91 LYS A N 1
ATOM 720 C CA . LYS A 1 91 ? 0.44 10.938 20.406 1 89.88 91 LYS A CA 1
ATOM 721 C C . LYS A 1 91 ? 0.916 12.078 19.5 1 89.88 91 LYS A C 1
ATOM 723 O O . LYS A 1 91 ? 0.702 13.25 19.812 1 89.88 91 LYS A O 1
ATOM 728 N N . ALA A 1 92 ? 1.579 11.695 18.453 1 92.81 92 ALA A N 1
ATOM 729 C CA . ALA A 1 92 ? 2.064 12.695 17.516 1 92.81 92 ALA A CA 1
ATOM 730 C C . ALA A 1 92 ? 0.91 13.516 16.938 1 92.81 92 ALA A C 1
ATOM 732 O O . ALA A 1 92 ? 1.075 14.695 16.609 1 92.81 92 ALA A O 1
ATOM 733 N N . LEU A 1 93 ? -0.255 12.906 16.797 1 91 93 LEU A N 1
ATOM 734 C CA . LEU A 1 93 ? -1.414 13.57 16.203 1 91 93 LEU A CA 1
ATOM 735 C C . LEU A 1 93 ? -1.949 14.656 17.125 1 91 93 LEU A C 1
ATOM 737 O O . LEU A 1 93 ? -2.75 15.492 16.703 1 91 93 LEU A O 1
ATOM 741 N N . GLU A 1 94 ? -1.457 14.672 18.312 1 91.5 94 GLU A N 1
ATOM 742 C CA . GLU A 1 94 ? -1.849 15.695 19.281 1 91.5 94 GLU A CA 1
ATOM 743 C C . GLU A 1 94 ? -0.918 16.906 19.219 1 91.5 94 GLU A C 1
ATOM 745 O O . GLU A 1 94 ? -1.191 17.938 19.828 1 91.5 94 GLU A O 1
ATOM 750 N N . ASP A 1 95 ? 0.129 16.812 18.594 1 94.88 95 ASP A N 1
ATOM 751 C CA . ASP A 1 95 ? 1.082 17.891 18.422 1 94.88 95 ASP A CA 1
ATOM 752 C C . ASP A 1 95 ? 0.409 19.125 17.828 1 94.88 95 ASP A C 1
ATOM 754 O O . ASP A 1 95 ? -0.323 19.016 16.844 1 94.88 95 ASP A O 1
ATOM 758 N N . PRO A 1 96 ? 0.649 20.312 18.391 1 96.62 96 PRO A N 1
ATOM 759 C CA . PRO A 1 96 ? 0.028 21.531 17.875 1 96.62 96 PRO A CA 1
ATOM 760 C C . PRO A 1 96 ? 0.301 21.75 16.391 1 96.62 96 PRO A C 1
ATOM 762 O O . PRO A 1 96 ? -0.558 22.266 15.664 1 96.62 96 PRO A O 1
ATOM 765 N N . TYR A 1 97 ? 1.464 21.391 15.953 1 97.25 97 TYR A N 1
ATOM 766 C CA . TYR A 1 97 ? 1.77 21.578 14.539 1 97.25 97 TYR A CA 1
ATOM 767 C C . TYR A 1 97 ? 0.853 20.719 13.672 1 97.25 97 TYR A C 1
ATOM 769 O O . TYR A 1 97 ? 0.417 21.156 12.602 1 97.25 97 TYR A O 1
ATOM 777 N N . TYR A 1 98 ? 0.603 19.547 14.086 1 96.38 98 TYR A N 1
ATOM 778 C CA . TYR A 1 98 ? -0.325 18.719 13.328 1 96.38 98 TYR A CA 1
ATOM 779 C C . TYR A 1 98 ? -1.715 19.344 13.297 1 96.38 98 TYR A C 1
ATOM 781 O O . TYR A 1 98 ? -2.312 19.484 12.227 1 96.38 98 TYR A O 1
ATOM 789 N N . VAL A 1 99 ? -2.207 19.734 14.406 1 94.94 99 VAL A N 1
ATOM 790 C CA . VAL A 1 99 ? -3.576 20.203 14.57 1 94.94 99 VAL A CA 1
ATOM 791 C C . VAL A 1 99 ? -3.764 21.516 13.82 1 94.94 99 VAL A C 1
ATOM 793 O O . VAL A 1 99 ? -4.809 21.75 13.211 1 94.94 99 VAL A O 1
ATOM 796 N N . GLU A 1 100 ? -2.705 22.266 13.781 1 97.19 100 GLU A N 1
ATOM 797 C CA . GLU A 1 100 ? -2.875 23.625 13.297 1 97.19 100 GLU A CA 1
ATOM 798 C C . GLU A 1 100 ? -2.395 23.766 11.852 1 97.19 100 GLU A C 1
ATOM 800 O O . GLU A 1 100 ? -2.758 24.719 11.164 1 97.19 100 GLU A O 1
ATOM 805 N N . VAL A 1 101 ? -1.571 22.859 11.438 1 97.75 101 VAL A N 1
ATOM 806 C CA . VAL A 1 101 ? -0.952 23.062 10.133 1 97.75 101 VAL A CA 1
ATOM 807 C C . VAL A 1 101 ? -1.243 21.859 9.234 1 97.75 101 VAL A C 1
ATOM 809 O O . VAL A 1 101 ? -1.802 22.016 8.148 1 97.75 101 VAL A O 1
ATOM 812 N N . VAL A 1 102 ? -0.917 20.672 9.672 1 97.19 102 VAL A N 1
ATOM 813 C CA . VAL A 1 102 ? -0.991 19.484 8.828 1 97.19 102 VAL A CA 1
ATOM 814 C C . VAL A 1 102 ? -2.451 19.141 8.547 1 97.19 102 VAL A C 1
ATOM 816 O O . VAL A 1 102 ? -2.852 19 7.391 1 97.19 102 VAL A O 1
ATOM 819 N N . ARG A 1 103 ? -3.238 19.078 9.547 1 95.19 103 ARG A N 1
ATOM 820 C CA . ARG A 1 103 ? -4.629 18.656 9.438 1 95.19 103 ARG A CA 1
ATOM 821 C C . ARG A 1 103 ? -5.434 19.609 8.562 1 95.19 103 ARG A C 1
ATOM 823 O O . ARG A 1 103 ? -6.145 19.188 7.656 1 95.19 103 ARG A O 1
ATOM 830 N N . PRO A 1 104 ? -5.34 20.906 8.82 1 96.62 104 PRO A N 1
ATOM 831 C CA . PRO A 1 104 ? -6.066 21.828 7.938 1 96.62 104 PRO A CA 1
ATOM 832 C C . PRO A 1 104 ? -5.668 21.672 6.473 1 96.62 104 PRO A C 1
ATOM 834 O O . PRO A 1 104 ? -6.504 21.844 5.582 1 96.62 104 PRO A O 1
ATOM 837 N N . ASP A 1 105 ? -4.43 21.391 6.23 1 97.75 105 ASP A N 1
ATOM 838 C CA . ASP A 1 105 ? -4.012 21.156 4.852 1 97.75 105 ASP A CA 1
ATOM 839 C C . ASP A 1 105 ? -4.66 19.891 4.293 1 97.75 105 ASP A C 1
ATOM 841 O O . ASP A 1 105 ? -5.117 19.875 3.148 1 97.75 105 ASP A O 1
ATOM 845 N N . GLU A 1 106 ? -4.664 18.812 5.094 1 97 106 GLU A N 1
ATOM 846 C CA . GLU A 1 106 ? -5.273 17.547 4.676 1 97 106 GLU A CA 1
ATOM 847 C C . GLU A 1 106 ? -6.746 17.734 4.312 1 97 106 GLU A C 1
ATOM 849 O O . GLU A 1 106 ? -7.246 17.109 3.375 1 97 106 GLU A O 1
ATOM 854 N N . GLN A 1 107 ? -7.371 18.641 4.957 1 95.19 107 GLN A N 1
ATOM 855 C CA . GLN A 1 107 ? -8.797 18.906 4.754 1 95.19 107 GLN A CA 1
ATOM 856 C C . GLN A 1 107 ? -9.039 19.609 3.428 1 95.19 107 GLN A C 1
ATOM 858 O O . GLN A 1 107 ? -10.18 19.703 2.963 1 95.19 107 GLN A O 1
ATOM 863 N N . LYS A 1 108 ? -8.008 20.062 2.867 1 97.38 108 LYS A N 1
ATOM 864 C CA . LYS A 1 108 ? -8.148 20.766 1.59 1 97.38 108 LYS A CA 1
ATOM 865 C C . LYS A 1 108 ? -8.211 19.766 0.43 1 97.38 108 LYS A C 1
ATOM 867 O O . LYS A 1 108 ? -8.75 20.094 -0.634 1 97.38 108 LYS A O 1
ATOM 872 N N . PHE A 1 109 ? -7.695 18.578 0.625 1 97.88 109 PHE A N 1
ATOM 873 C CA . PHE A 1 109 ? -7.598 17.766 -0.581 1 97.88 109 PHE A CA 1
ATOM 874 C C . PHE A 1 109 ? -8.031 16.328 -0.303 1 97.88 109 PHE A C 1
ATOM 876 O O . PHE A 1 109 ? -8.297 15.57 -1.233 1 97.88 109 PHE A O 1
ATOM 883 N N . PHE A 1 110 ? -8.094 15.922 0.947 1 96.38 110 PHE A N 1
ATOM 884 C CA . PHE A 1 110 ? -8.656 14.617 1.279 1 96.38 110 PHE A CA 1
ATOM 885 C C . PHE A 1 110 ? -10.141 14.727 1.589 1 96.38 110 PHE A C 1
ATOM 887 O O . PHE A 1 110 ?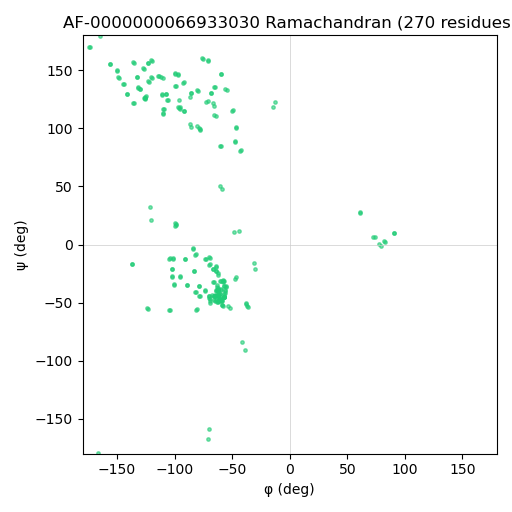 -10.57 15.664 2.264 1 96.38 110 PHE A O 1
ATOM 894 N N . ASP A 1 111 ? -10.906 13.742 1.098 1 94.38 111 ASP A N 1
ATOM 895 C CA . ASP A 1 111 ? -12.242 13.508 1.648 1 94.38 111 ASP A CA 1
ATOM 896 C C . ASP A 1 111 ? -12.164 12.758 2.975 1 94.38 111 ASP A C 1
ATOM 898 O O . ASP A 1 111 ? -12.117 11.523 2.992 1 94.38 111 ASP A O 1
ATOM 902 N N . GLU A 1 112 ? -12.258 13.43 4.008 1 88.75 112 GLU A N 1
ATOM 903 C CA . GLU A 1 112 ? -11.969 12.883 5.332 1 88.75 112 GLU A CA 1
ATOM 904 C C . GLU A 1 112 ? -12.992 11.812 5.715 1 88.75 112 GLU A C 1
ATOM 906 O O . GLU A 1 112 ? -12.703 10.945 6.547 1 88.75 112 GLU A O 1
ATOM 911 N N . LYS A 1 113 ? -14.086 11.844 5.117 1 86.62 113 LYS A N 1
ATOM 912 C CA . LYS A 1 113 ? -15.156 10.906 5.449 1 86.62 113 LYS A CA 1
ATOM 913 C C . LYS A 1 113 ? -14.93 9.555 4.77 1 86.62 113 LYS A C 1
ATOM 915 O O . LYS A 1 113 ? -15.609 8.578 5.082 1 86.62 113 LYS A O 1
ATOM 920 N N . GLN A 1 114 ? -13.969 9.531 3.914 1 87.38 114 GLN A N 1
ATOM 921 C CA . GLN A 1 114 ? -13.758 8.32 3.133 1 87.38 114 GLN A CA 1
ATOM 922 C C . GLN A 1 114 ? -12.359 7.75 3.371 1 87.38 114 GLN A C 1
ATOM 924 O O . GLN A 1 114 ? -11.844 6.996 2.545 1 87.38 114 GLN A O 1
ATOM 929 N N . ILE A 1 115 ? -11.719 8.078 4.426 1 89.62 115 ILE A N 1
ATOM 930 C CA . ILE A 1 115 ? -10.406 7.531 4.73 1 89.62 115 ILE A CA 1
ATOM 931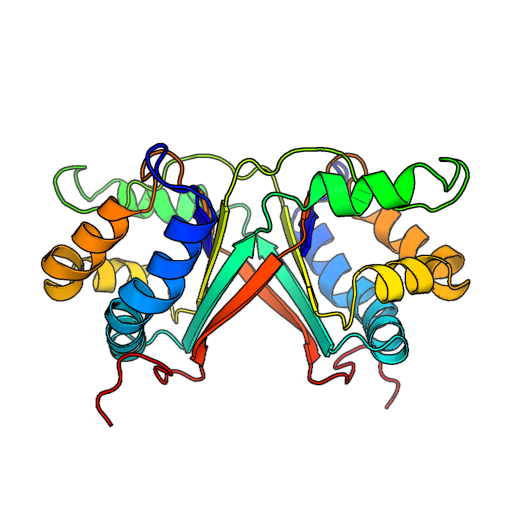 C C . ILE A 1 115 ? -10.555 6.207 5.477 1 89.62 115 ILE A C 1
ATOM 933 O O . ILE A 1 115 ? -11.281 6.125 6.473 1 89.62 115 ILE A O 1
ATOM 937 N N . VAL A 1 116 ? -9.938 5.188 4.996 1 88.19 116 VAL A N 1
ATOM 938 C CA . VAL A 1 116 ? -9.938 3.881 5.645 1 88.19 116 VAL A CA 1
ATOM 939 C C . VAL A 1 116 ? -8.547 3.582 6.195 1 88.19 116 VAL A C 1
ATOM 941 O O . VAL A 1 116 ? -7.594 3.393 5.43 1 88.19 116 VAL A O 1
ATOM 944 N N . TRP A 1 117 ? -8.477 3.455 7.512 1 89.06 117 TRP A N 1
ATOM 945 C CA . TRP A 1 117 ? -7.207 3.225 8.188 1 89.06 117 TRP A CA 1
ATOM 946 C C . TRP A 1 117 ? -7.004 1.742 8.477 1 89.06 117 TRP A C 1
ATOM 948 O O . TRP A 1 117 ? -7.965 1.02 8.75 1 89.06 117 TRP A O 1
ATOM 958 N N . SER A 1 118 ? -5.719 1.364 8.406 1 89.69 118 SER A N 1
ATOM 959 C CA . SER A 1 118 ? -5.359 0.002 8.789 1 89.69 118 SER A 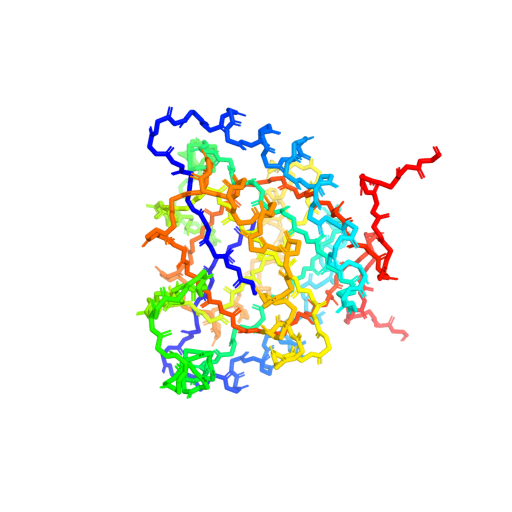CA 1
ATOM 960 C C . SER A 1 118 ? -3.941 -0.061 9.352 1 89.69 118 SER A C 1
ATOM 962 O O . SER A 1 118 ? -3.113 0.802 9.055 1 89.69 118 SER A O 1
ATOM 964 N N . LEU A 1 119 ? -3.826 -1.044 10.242 1 91.5 119 LEU A N 1
ATOM 965 C CA . LEU A 1 119 ? -2.49 -1.42 10.688 1 91.5 119 LEU A CA 1
ATOM 966 C C . LEU A 1 119 ? -2.002 -2.664 9.953 1 91.5 119 LEU A C 1
ATOM 968 O O . LEU A 1 119 ? -2.805 -3.508 9.555 1 91.5 119 LEU A O 1
ATOM 972 N N . GLY A 1 120 ? -0.716 -2.658 9.781 1 93.25 120 GLY A N 1
ATOM 973 C CA . GLY A 1 120 ? -0.171 -3.836 9.125 1 93.25 120 GLY A CA 1
ATOM 974 C C . GLY A 1 120 ? 1.338 -3.938 9.242 1 93.25 120 GLY A C 1
ATOM 975 O O . GLY A 1 120 ? 1.962 -3.18 9.984 1 93.25 120 GLY A O 1
ATOM 976 N N . SER A 1 121 ? 1.861 -5.051 8.609 1 94.44 121 SER A N 1
ATOM 977 C CA . SER A 1 121 ? 3.295 -5.301 8.5 1 94.44 121 SER A CA 1
ATOM 978 C C . SER A 1 121 ? 3.729 -5.398 7.039 1 94.44 121 SER A C 1
ATOM 980 O O . SER A 1 121 ? 2.965 -5.859 6.188 1 94.44 121 SER A O 1
ATOM 982 N N . ASP A 1 122 ? 4.914 -4.891 6.781 1 94.69 122 ASP A N 1
ATOM 983 C CA . ASP A 1 122 ? 5.398 -4.945 5.406 1 94.69 122 ASP A CA 1
ATOM 984 C C . ASP A 1 122 ? 6.582 -5.902 5.277 1 94.69 122 ASP A C 1
ATOM 986 O O . ASP A 1 122 ? 7.363 -6.062 6.219 1 94.69 122 ASP A O 1
ATOM 990 N N . TYR A 1 123 ? 6.641 -6.582 4.176 1 96.62 123 TYR A N 1
ATOM 991 C CA . TYR A 1 123 ? 7.719 -7.492 3.805 1 96.62 123 TYR A CA 1
ATOM 992 C C . TYR A 1 123 ? 8.203 -7.219 2.385 1 96.62 123 TYR A C 1
ATOM 994 O O . TYR A 1 123 ? 7.391 -7.031 1.475 1 96.62 123 TYR A O 1
ATOM 1002 N N . THR A 1 124 ? 9.555 -7.211 2.266 1 97.44 124 THR A N 1
ATOM 1003 C CA . THR A 1 124 ? 10.141 -6.926 0.959 1 97.44 124 THR A CA 1
ATOM 1004 C C . THR A 1 124 ? 10.711 -8.195 0.333 1 97.44 124 THR A C 1
ATOM 1006 O O . THR A 1 124 ? 11.523 -8.883 0.948 1 97.44 124 THR A O 1
ATOM 1009 N N . GLY A 1 125 ? 10.234 -8.477 -0.869 1 98.19 125 GLY A N 1
ATOM 1010 C CA . GLY A 1 125 ? 10.734 -9.641 -1.577 1 98.19 125 GLY A CA 1
ATOM 1011 C C . GLY A 1 125 ? 11.773 -9.297 -2.633 1 98.19 125 GLY A C 1
ATOM 1012 O O . GLY A 1 125 ? 12.641 -10.117 -2.949 1 98.19 125 GLY A O 1
ATOM 1013 N N . VAL A 1 126 ? 11.625 -8.172 -3.268 1 98.25 126 VAL A N 1
ATOM 1014 C CA . VAL A 1 126 ? 12.57 -7.641 -4.25 1 98.25 126 VAL A CA 1
ATOM 1015 C C . VAL A 1 126 ? 12.906 -6.191 -3.914 1 98.25 126 VAL A C 1
ATOM 1017 O O . VAL A 1 126 ? 12.023 -5.395 -3.6 1 98.25 126 VAL A O 1
ATOM 1020 N N . ASP A 1 127 ? 14.133 -5.891 -3.949 1 97.31 127 ASP A N 1
ATOM 1021 C CA . ASP A 1 127 ? 14.617 -4.527 -3.77 1 97.31 127 ASP A CA 1
ATOM 1022 C C . ASP A 1 127 ? 15.781 -4.23 -4.707 1 97.31 127 ASP A C 1
ATOM 1024 O O . ASP A 1 127 ? 16.75 -4.992 -4.762 1 97.31 127 ASP A O 1
ATOM 1028 N N . GLY A 1 128 ? 15.641 -3.096 -5.426 1 96 128 GLY A N 1
ATOM 1029 C CA . GLY A 1 128 ? 16.688 -2.748 -6.371 1 96 128 GLY A CA 1
ATOM 1030 C C . GLY A 1 128 ? 16.875 -3.787 -7.461 1 96 128 GLY A C 1
ATOM 1031 O O . GLY A 1 128 ? 18 -4.035 -7.902 1 96 128 GLY A O 1
ATOM 1032 N N . GLY A 1 129 ? 15.859 -4.465 -7.746 1 96.5 129 GLY A N 1
ATOM 1033 C CA . GLY A 1 129 ? 15.938 -5.461 -8.805 1 96.5 129 GLY A CA 1
ATOM 1034 C C . GLY A 1 129 ? 16.516 -6.781 -8.336 1 96.5 129 GLY A C 1
ATOM 1035 O O . GLY A 1 129 ? 16.734 -7.688 -9.148 1 96.5 129 GLY A O 1
ATOM 1036 N N . LYS A 1 130 ? 16.812 -6.84 -7.055 1 97.62 130 LYS A N 1
ATOM 1037 C CA . LYS A 1 130 ? 17.391 -8.062 -6.504 1 97.62 130 LYS A CA 1
ATOM 1038 C C . LYS A 1 130 ? 16.406 -8.773 -5.578 1 97.62 130 LYS A C 1
ATOM 1040 O O . LYS A 1 130 ? 15.805 -8.141 -4.699 1 97.62 130 LYS A O 1
ATOM 1045 N N . ALA A 1 131 ? 16.203 -10.117 -5.832 1 98.25 131 ALA A N 1
ATOM 1046 C CA . ALA A 1 131 ? 15.391 -10.906 -4.906 1 98.25 131 ALA A CA 1
ATOM 1047 C C . ALA A 1 131 ? 16.062 -11.008 -3.539 1 98.25 131 ALA A C 1
ATOM 1049 O O . ALA A 1 131 ? 17.266 -11.281 -3.445 1 98.25 131 ALA A O 1
ATOM 1050 N N . LEU A 1 132 ? 15.297 -10.82 -2.531 1 97.62 132 LEU A N 1
ATOM 1051 C CA . LEU A 1 132 ? 15.844 -10.883 -1.179 1 97.62 132 LEU A CA 1
ATOM 1052 C C . LEU A 1 132 ? 15.516 -12.219 -0.522 1 97.62 132 LEU A C 1
ATOM 1054 O O . LEU A 1 132 ? 16.016 -12.523 0.562 1 97.62 132 LEU A O 1
ATOM 1058 N N . VAL A 1 133 ? 14.648 -12.977 -1.099 1 95.62 133 VAL A N 1
ATOM 1059 C CA . VAL A 1 133 ? 14.258 -14.297 -0.628 1 95.62 133 VAL A CA 1
ATOM 1060 C C . VAL A 1 133 ? 14.18 -15.266 -1.807 1 95.62 133 VAL A C 1
ATOM 1062 O O . VAL A 1 133 ? 14.023 -14.844 -2.955 1 95.62 133 VAL A O 1
ATOM 1065 N N . GLY A 1 134 ? 14.305 -16.594 -1.521 1 90.38 134 GLY A N 1
ATOM 1066 C CA . GLY A 1 134 ? 14.211 -17.609 -2.555 1 90.38 134 GLY A CA 1
ATOM 1067 C C . GLY A 1 134 ? 15.469 -17.734 -3.389 1 90.38 134 GLY A C 1
ATOM 1068 O O . GLY A 1 134 ? 15.453 -18.344 -4.465 1 90.38 134 GLY A O 1
ATOM 1069 N N . VAL A 1 135 ? 16.422 -16.922 -3.047 1 83.94 135 VAL A N 1
ATOM 1070 C CA . VAL A 1 135 ? 17.672 -16.953 -3.797 1 83.94 135 VAL A CA 1
ATOM 1071 C C . VAL A 1 135 ? 18.594 -18.016 -3.221 1 83.94 135 VAL A C 1
ATOM 1073 O O . VAL A 1 135 ? 18.625 -18.234 -2.006 1 83.94 135 VAL A O 1
ATOM 1076 N N . GLU A 1 136 ? 18.625 -19.125 -3.904 1 67.06 136 GLU A N 1
ATOM 1077 C CA . GLU A 1 136 ? 19.594 -20.125 -3.496 1 67.06 136 GLU A CA 1
ATOM 1078 C C . GLU A 1 136 ? 20.969 -19.5 -3.27 1 67.06 136 GLU A C 1
ATOM 1080 O O . GLU A 1 136 ? 21.469 -18.75 -4.117 1 67.06 136 GLU A O 1
ATOM 1085 N N . VAL A 1 137 ? 21.312 -19.266 -1.939 1 43.75 137 VAL A N 1
ATOM 1086 C CA . VAL A 1 137 ? 22.719 -19.031 -1.706 1 43.75 137 VAL A CA 1
ATOM 1087 C C . VAL A 1 137 ? 23.516 -20.297 -2.014 1 43.75 137 VAL A C 1
ATOM 1089 O O . VAL A 1 137 ? 23.031 -21.406 -1.812 1 43.75 137 VAL A O 1
ATOM 1092 N N . MET B 1 1 ? -0.064 -2.549 -8.344 1 91.88 1 MET B N 1
ATOM 1093 C CA . MET B 1 1 ? -0.427 -2.949 -6.988 1 91.88 1 MET B CA 1
ATOM 1094 C C . MET B 1 1 ? -1.799 -3.617 -6.969 1 91.88 1 MET B C 1
ATOM 1096 O O . MET B 1 1 ? -2.561 -3.508 -7.93 1 91.88 1 MET B O 1
ATOM 1100 N N . ALA B 1 2 ? -2.053 -4.375 -5.855 1 92.38 2 ALA B N 1
ATOM 1101 C CA . ALA B 1 2 ? -3.375 -4.98 -5.719 1 92.38 2 ALA B CA 1
ATOM 1102 C C . ALA B 1 2 ? -3.775 -5.098 -4.25 1 92.38 2 ALA B C 1
ATOM 1104 O O . ALA B 1 2 ? -2.926 -5.312 -3.385 1 92.38 2 ALA B O 1
ATOM 1105 N N . LEU B 1 3 ? -5.086 -4.887 -4.035 1 92.75 3 LEU B N 1
ATOM 1106 C CA . LEU B 1 3 ? -5.695 -5.32 -2.781 1 92.75 3 LEU B CA 1
ATOM 1107 C C . LEU B 1 3 ? -6.121 -6.781 -2.861 1 92.75 3 LEU B C 1
ATOM 1109 O O . LEU B 1 3 ? -6.766 -7.195 -3.83 1 92.75 3 LEU B O 1
ATOM 1113 N N . VAL B 1 4 ? -5.695 -7.527 -1.828 1 94.31 4 VAL B N 1
ATOM 1114 C CA . VAL B 1 4 ? -5.91 -8.969 -1.922 1 94.31 4 VAL B CA 1
ATOM 1115 C C . VAL B 1 4 ? -6.641 -9.461 -0.675 1 94.31 4 VAL B C 1
ATOM 1117 O O . VAL B 1 4 ? -6.551 -8.844 0.389 1 94.31 4 VAL B O 1
ATOM 1120 N N . ARG B 1 5 ? -7.387 -10.531 -0.887 1 94.56 5 ARG B N 1
ATOM 1121 C CA . ARG B 1 5 ? -8.109 -11.211 0.182 1 94.56 5 ARG B CA 1
ATOM 1122 C C . ARG B 1 5 ? -7.699 -12.68 0.276 1 94.56 5 ARG B C 1
ATOM 1124 O O . ARG B 1 5 ? -7.5 -13.336 -0.745 1 94.56 5 ARG B O 1
ATOM 1131 N N . ARG B 1 6 ? -7.582 -13.125 1.514 1 97.38 6 ARG B N 1
ATOM 1132 C CA . ARG B 1 6 ? -7.234 -14.523 1.72 1 97.38 6 ARG B CA 1
ATOM 1133 C C . ARG B 1 6 ? -8.391 -15.438 1.341 1 97.38 6 ARG B C 1
ATOM 1135 O O . ARG B 1 6 ? -9.547 -15.016 1.35 1 97.38 6 ARG B O 1
ATOM 1142 N N . LYS B 1 7 ? -8.062 -16.703 1.062 1 96.88 7 LYS B N 1
ATOM 1143 C CA . LYS B 1 7 ? -9.094 -17.719 0.921 1 96.88 7 LYS B CA 1
ATOM 1144 C C . LYS B 1 7 ? -9.914 -17.859 2.203 1 96.88 7 LYS B C 1
ATOM 1146 O O . LYS B 1 7 ? -9.359 -17.797 3.305 1 96.88 7 LYS B O 1
ATOM 1151 N N . ALA B 1 8 ? -11.211 -18.172 1.991 1 95.44 8 ALA B N 1
ATOM 1152 C CA . ALA B 1 8 ? -12.125 -18.281 3.125 1 95.44 8 ALA B CA 1
ATOM 1153 C C . ALA B 1 8 ? -11.727 -19.422 4.043 1 95.44 8 ALA B C 1
ATOM 1155 O O . ALA B 1 8 ? -12.031 -19.406 5.238 1 95.44 8 ALA B O 1
ATOM 1156 N N . SER B 1 9 ? -11.023 -20.344 3.523 1 97.19 9 SER B N 1
ATOM 1157 C CA . SER B 1 9 ? -10.68 -21.547 4.262 1 97.19 9 SER B CA 1
ATOM 1158 C C . SER B 1 9 ? -9.445 -21.328 5.137 1 97.19 9 SER B C 1
ATOM 1160 O O . SER B 1 9 ? -9.086 -22.203 5.93 1 97.19 9 SER B O 1
ATOM 1162 N N . MET B 1 10 ? -8.828 -20.172 5.078 1 97.56 10 MET B N 1
ATOM 1163 C CA . MET B 1 10 ? -7.582 -19.938 5.805 1 97.56 10 MET B CA 1
ATOM 1164 C C . MET B 1 10 ? -7.793 -18.891 6.902 1 97.56 10 MET B C 1
ATOM 1166 O O . MET B 1 10 ? -8.523 -17.922 6.715 1 97.56 10 MET B O 1
ATOM 1170 N N . THR B 1 11 ? -7.102 -19.078 8.008 1 97.25 11 THR B N 1
ATOM 1171 C CA . THR B 1 11 ? -7.016 -18.031 9.016 1 97.25 11 THR B CA 1
ATOM 1172 C C . THR B 1 11 ? -6.062 -16.922 8.562 1 97.25 11 THR B C 1
ATOM 1174 O O . THR B 1 11 ? -5.219 -17.141 7.684 1 97.25 11 THR B O 1
ATOM 1177 N N . PRO B 1 12 ? -6.219 -15.797 9.148 1 96.06 12 PRO B N 1
ATOM 1178 C CA . PRO B 1 12 ? -5.27 -14.734 8.82 1 96.06 12 PRO B CA 1
ATOM 1179 C C . PRO B 1 12 ? -3.818 -15.141 9.055 1 96.06 12 PRO B C 1
ATOM 1181 O O . PRO B 1 12 ? -2.939 -14.789 8.266 1 96.06 12 PRO B O 1
ATOM 1184 N N . GLU B 1 13 ? -3.588 -15.844 10.117 1 96.88 13 GLU B N 1
ATOM 1185 C CA . GLU B 1 13 ? -2.227 -16.266 10.43 1 96.88 13 GLU B CA 1
ATOM 1186 C C . GLU B 1 13 ? -1.695 -17.234 9.375 1 96.88 13 GLU B C 1
ATOM 1188 O O . GLU B 1 13 ? -0.545 -17.125 8.945 1 96.88 13 GLU B O 1
ATOM 1193 N N . GLU B 1 14 ? -2.5 -18.188 8.961 1 98.19 14 GLU B N 1
ATOM 1194 C CA . GLU B 1 14 ? -2.115 -19.141 7.922 1 98.19 14 GLU B CA 1
ATOM 1195 C C . GLU B 1 14 ? -1.821 -18.438 6.602 1 98.19 14 GLU B C 1
ATOM 1197 O O . GLU B 1 14 ? -0.817 -18.719 5.945 1 98.19 14 GLU B O 1
ATOM 1202 N N . TYR B 1 15 ? -2.686 -17.578 6.285 1 98.25 15 TYR B N 1
ATOM 1203 C CA . TYR B 1 15 ? -2.553 -16.781 5.066 1 98.25 15 TYR B CA 1
ATOM 1204 C C . TYR B 1 15 ? -1.255 -15.984 5.07 1 98.25 15 TYR B C 1
ATOM 1206 O O . TYR B 1 15 ? -0.473 -16.047 4.117 1 98.25 15 TYR B O 1
ATOM 1214 N N . SER B 1 16 ? -1.051 -15.266 6.117 1 97.88 16 SER B N 1
ATOM 1215 C CA . SER B 1 16 ? 0.13 -14.414 6.223 1 97.88 16 SER B CA 1
ATOM 1216 C C . SER B 1 16 ? 1.412 -15.242 6.18 1 97.88 16 SER B C 1
ATOM 1218 O O . SER B 1 16 ? 2.375 -14.867 5.504 1 97.88 16 SER B O 1
ATOM 1220 N N . ARG B 1 17 ? 1.442 -16.328 6.887 1 98.12 17 ARG B N 1
ATOM 1221 C CA . ARG B 1 17 ? 2.611 -17.203 6.898 1 98.12 17 ARG B CA 1
ATOM 1222 C C . ARG B 1 17 ? 2.893 -17.766 5.504 1 98.12 17 ARG B C 1
ATOM 1224 O O . ARG B 1 17 ? 4.035 -17.734 5.043 1 98.12 17 ARG B O 1
ATOM 1231 N N . HIS B 1 18 ? 1.884 -18.25 4.875 1 98.69 18 HIS B N 1
ATOM 1232 C CA . HIS B 1 18 ? 2.061 -18.797 3.539 1 98.69 18 HIS B CA 1
ATOM 1233 C C . HIS B 1 18 ? 2.592 -17.75 2.566 1 98.69 18 HIS B C 1
ATOM 1235 O O . HIS B 1 18 ? 3.521 -18.016 1.804 1 98.69 18 HIS B O 1
ATOM 1241 N N . TRP B 1 19 ? 1.979 -16.594 2.568 1 98.62 19 TRP B N 1
ATOM 1242 C CA . TRP B 1 19 ? 2.381 -15.5 1.683 1 98.62 19 TRP B CA 1
ATOM 1243 C C . TRP B 1 19 ? 3.85 -15.141 1.888 1 98.62 19 TRP B C 1
ATOM 1245 O O . TRP B 1 19 ? 4.621 -15.086 0.927 1 98.62 19 TRP B O 1
ATOM 1255 N N . ARG B 1 20 ? 4.25 -15.055 3.064 1 98 20 ARG B N 1
ATOM 1256 C CA . ARG B 1 20 ? 5.582 -14.562 3.408 1 98 20 ARG B CA 1
ATOM 1257 C C . ARG B 1 20 ? 6.621 -15.672 3.27 1 98 20 ARG B C 1
ATOM 1259 O O . ARG B 1 20 ? 7.707 -15.445 2.727 1 98 20 ARG B O 1
ATOM 1266 N N . GLU B 1 21 ? 6.297 -16.828 3.678 1 98.19 21 GLU B N 1
ATOM 1267 C CA . GLU B 1 21 ? 7.324 -17.859 3.857 1 98.19 21 GLU B CA 1
ATOM 1268 C C . GLU B 1 21 ? 7.316 -18.844 2.703 1 98.19 21 GLU B C 1
ATOM 1270 O O . GLU B 1 21 ? 8.32 -19.516 2.445 1 98.19 21 GLU B O 1
ATOM 1275 N N . VAL B 1 22 ? 6.246 -19.016 2.105 1 98.56 22 VAL B N 1
ATOM 1276 C CA . VAL B 1 22 ? 6.145 -19.984 1.019 1 98.56 22 VAL B CA 1
ATOM 1277 C C . VAL B 1 22 ? 6.117 -19.25 -0.323 1 98.56 22 VAL B C 1
ATOM 1279 O O . VAL B 1 22 ? 6.945 -19.516 -1.197 1 98.56 22 VAL B O 1
ATOM 1282 N N . HIS B 1 23 ? 5.227 -18.359 -0.537 1 98.62 23 HIS B N 1
ATOM 1283 C CA . HIS B 1 23 ? 5 -17.719 -1.828 1 98.62 23 HIS B CA 1
ATOM 1284 C C . HIS B 1 23 ? 6.16 -16.781 -2.191 1 98.62 23 HIS B C 1
ATOM 1286 O O . HIS B 1 23 ? 6.605 -16.766 -3.34 1 98.62 23 HIS B O 1
ATOM 1292 N N . ALA B 1 24 ? 6.574 -15.977 -1.229 1 98.56 24 ALA B N 1
ATOM 1293 C CA . ALA B 1 24 ? 7.59 -14.969 -1.517 1 98.56 24 ALA B CA 1
ATOM 1294 C C . ALA B 1 24 ? 8.859 -15.609 -2.076 1 98.56 24 ALA B C 1
ATOM 1296 O O . ALA B 1 24 ? 9.398 -15.156 -3.086 1 98.56 24 ALA B O 1
ATOM 1297 N N . PRO B 1 25 ? 9.344 -16.703 -1.475 1 98.38 25 PRO B N 1
ATOM 1298 C CA . PRO B 1 25 ? 10.531 -17.344 -2.047 1 98.38 25 PRO B CA 1
ATOM 1299 C C . PRO B 1 25 ? 10.297 -17.859 -3.467 1 98.38 25 PRO B C 1
ATOM 1301 O O . PRO B 1 25 ? 11.242 -17.938 -4.258 1 98.38 25 PRO B O 1
ATOM 1304 N N . ILE B 1 26 ? 9.117 -18.156 -3.818 1 98.25 26 ILE B N 1
ATOM 1305 C CA . ILE B 1 26 ? 8.766 -18.672 -5.137 1 98.25 26 ILE B CA 1
ATOM 1306 C C . ILE B 1 26 ? 8.742 -17.531 -6.148 1 98.25 26 ILE B C 1
ATOM 1308 O O . ILE B 1 26 ? 9.305 -17.641 -7.242 1 98.25 26 ILE B O 1
ATOM 1312 N N . VAL B 1 27 ? 8.188 -16.422 -5.844 1 98.44 27 VAL B N 1
ATOM 1313 C CA . VAL B 1 27 ? 7.824 -15.414 -6.844 1 98.44 27 VAL B CA 1
ATOM 1314 C C . VAL B 1 27 ? 8.938 -14.375 -6.957 1 98.44 27 VAL B C 1
ATOM 1316 O O . VAL B 1 27 ? 9.133 -13.781 -8.023 1 98.44 27 VAL B O 1
ATOM 1319 N N . SER B 1 28 ? 9.695 -14.156 -5.891 1 98.56 28 SER B N 1
ATOM 1320 C CA . SER B 1 28 ? 10.641 -13.047 -5.836 1 98.56 28 SER B CA 1
ATOM 1321 C C . SER B 1 28 ? 11.75 -13.203 -6.871 1 98.56 28 SER B C 1
ATOM 1323 O O . SER B 1 28 ? 12.031 -12.273 -7.629 1 98.56 28 SER B O 1
ATOM 1325 N N . PRO B 1 29 ? 12.359 -14.391 -6.957 1 98.19 29 PRO B N 1
ATOM 1326 C CA . PRO B 1 29 ? 13.375 -14.523 -8.008 1 98.19 29 PRO B CA 1
ATOM 1327 C C . PRO B 1 29 ? 12.797 -14.367 -9.406 1 98.19 29 PRO B C 1
ATOM 1329 O O . PRO B 1 29 ? 13.453 -13.82 -10.297 1 98.19 29 PRO B O 1
ATOM 1332 N N . TRP B 1 30 ? 11.633 -14.844 -9.586 1 97.94 30 TRP B N 1
ATOM 1333 C CA . TRP B 1 30 ? 10.969 -14.727 -10.883 1 97.94 30 TRP B CA 1
ATOM 1334 C C . TRP B 1 30 ? 10.703 -13.258 -11.219 1 97.94 30 TRP B C 1
ATOM 1336 O O . TRP B 1 30 ? 10.938 -12.82 -12.352 1 97.94 30 TRP B O 1
ATOM 1346 N N . LEU B 1 31 ? 10.219 -12.516 -10.25 1 97.62 31 LEU B N 1
ATOM 1347 C CA . LEU B 1 31 ? 9.977 -11.086 -10.438 1 97.62 31 LEU B CA 1
ATOM 1348 C C . LEU B 1 31 ? 11.266 -10.359 -10.805 1 97.62 31 LEU B C 1
ATOM 1350 O O . LEU B 1 31 ? 11.289 -9.562 -11.75 1 97.62 31 LEU B O 1
ATOM 1354 N N . ALA B 1 32 ? 12.289 -10.641 -10.078 1 97.62 32 ALA B N 1
ATOM 1355 C CA . ALA B 1 32 ? 13.578 -10 -10.336 1 97.62 32 ALA B CA 1
ATOM 1356 C C . ALA B 1 32 ? 14.078 -10.328 -11.734 1 97.62 32 ALA B C 1
ATOM 1358 O O . ALA B 1 32 ? 14.555 -9.445 -12.453 1 97.62 32 ALA B O 1
ATOM 1359 N N . LYS B 1 33 ? 13.938 -11.531 -12.094 1 96.62 33 LYS B N 1
ATOM 1360 C CA . LYS B 1 33 ? 14.352 -11.977 -13.422 1 96.62 33 LYS B CA 1
ATOM 1361 C C . LYS B 1 33 ? 13.633 -11.195 -14.516 1 96.62 33 LYS B C 1
ATOM 1363 O O . LYS B 1 33 ? 14.203 -10.93 -15.578 1 96.62 33 LYS B O 1
ATOM 1368 N N . HIS B 1 34 ? 12.445 -10.797 -14.234 1 96.81 34 HIS B N 1
ATOM 1369 C CA . HIS B 1 34 ? 11.633 -10.133 -15.242 1 96.81 34 HIS B CA 1
ATOM 1370 C C . HIS B 1 34 ? 11.68 -8.617 -15.07 1 96.81 34 HIS B C 1
ATOM 1372 O O . HIS B 1 34 ? 10.789 -7.906 -15.547 1 96.81 34 HIS B O 1
ATOM 1378 N N . GLY B 1 35 ? 12.594 -8.086 -14.391 1 96.38 35 GLY B N 1
ATOM 1379 C CA . GLY B 1 35 ? 12.891 -6.66 -14.383 1 96.38 35 GLY B CA 1
ATOM 1380 C C . GLY B 1 35 ? 12.141 -5.891 -13.312 1 96.38 35 GLY B C 1
ATOM 1381 O O . GLY B 1 35 ? 12.141 -4.66 -13.312 1 96.38 35 GLY B O 1
ATOM 1382 N N . VAL B 1 36 ? 11.508 -6.605 -12.438 1 97.06 36 VAL B N 1
ATOM 1383 C CA . VAL B 1 36 ? 10.828 -5.938 -11.336 1 97.06 36 VAL B CA 1
ATOM 1384 C C . VAL B 1 36 ? 11.859 -5.324 -10.391 1 97.06 36 VAL B C 1
ATOM 1386 O O . VAL B 1 36 ? 12.812 -5.996 -9.977 1 97.06 36 VAL B O 1
ATOM 1389 N N . LEU B 1 37 ? 11.633 -4.074 -10.086 1 97.06 37 LEU B N 1
ATOM 1390 C CA . LEU B 1 37 ? 12.594 -3.334 -9.273 1 97.06 37 LEU B CA 1
ATOM 1391 C C . LEU B 1 37 ? 12.281 -3.48 -7.789 1 97.06 37 LEU B C 1
ATOM 1393 O O . LEU B 1 37 ? 13.188 -3.465 -6.957 1 97.06 37 LEU B O 1
ATOM 1397 N N . LYS B 1 38 ? 11.078 -3.547 -7.523 1 97.12 38 LYS B N 1
ATOM 1398 C CA . LYS B 1 38 ? 10.633 -3.668 -6.141 1 97.12 38 LYS B CA 1
ATOM 1399 C C . LYS B 1 38 ? 9.391 -4.555 -6.035 1 97.12 38 LYS B C 1
ATOM 1401 O O . LYS B 1 38 ? 8.5 -4.48 -6.879 1 97.12 38 LYS B O 1
ATOM 1406 N N . TYR B 1 39 ? 9.359 -5.383 -5.062 1 98.06 39 TYR B N 1
ATOM 1407 C CA . TYR B 1 39 ? 8.203 -6.18 -4.676 1 98.06 39 TYR B CA 1
ATOM 1408 C C . TYR B 1 39 ? 8.023 -6.176 -3.162 1 98.06 39 TYR B C 1
ATOM 1410 O O . TYR B 1 39 ? 8.938 -6.535 -2.42 1 98.06 39 TYR B O 1
ATOM 1418 N N . ARG B 1 40 ? 6.852 -5.719 -2.758 1 97.69 40 ARG B N 1
ATOM 1419 C CA . ARG B 1 40 ? 6.535 -5.625 -1.336 1 97.69 40 ARG B CA 1
ATOM 1420 C C . ARG B 1 40 ? 5.16 -6.215 -1.041 1 97.69 40 ARG B C 1
ATOM 1422 O O . ARG B 1 40 ? 4.238 -6.086 -1.85 1 97.69 40 ARG B O 1
ATOM 1429 N N . GLN B 1 41 ? 5.086 -6.848 0.124 1 98.12 41 GLN B N 1
ATOM 1430 C CA . GLN B 1 41 ? 3.838 -7.309 0.722 1 98.12 41 GLN B CA 1
ATOM 1431 C C . GLN B 1 41 ? 3.455 -6.453 1.925 1 98.12 41 GLN B C 1
ATOM 1433 O O . GLN B 1 41 ? 4.285 -6.191 2.797 1 98.12 41 GLN B O 1
ATOM 1438 N N . VAL B 1 42 ? 2.25 -6.016 1.91 1 96.62 42 VAL B N 1
ATOM 1439 C CA . VAL B 1 42 ? 1.683 -5.426 3.119 1 96.62 42 VAL B CA 1
ATOM 1440 C C . VAL B 1 42 ? 0.61 -6.352 3.689 1 96.62 42 VAL B C 1
ATOM 1442 O O . VAL B 1 42 ? -0.427 -6.574 3.059 1 96.62 42 VAL B O 1
ATOM 1445 N N . HIS B 1 43 ? 0.908 -6.902 4.855 1 97.25 43 HIS B N 1
ATOM 1446 C CA . HIS B 1 43 ? -0.033 -7.762 5.566 1 97.25 43 HIS B CA 1
ATOM 1447 C C . HIS B 1 43 ? -0.882 -6.957 6.543 1 97.25 43 HIS B C 1
ATOM 1449 O O . HIS B 1 43 ? -0.366 -6.434 7.535 1 97.25 43 HIS B O 1
ATOM 1455 N N . ILE B 1 44 ? -2.158 -6.926 6.25 1 94.69 44 ILE B N 1
ATOM 1456 C CA . ILE B 1 44 ? -3.045 -6.141 7.102 1 94.69 44 ILE B CA 1
ATOM 1457 C C . ILE B 1 44 ? -3.379 -6.93 8.367 1 94.69 44 ILE B C 1
ATOM 1459 O O . ILE B 1 44 ? -3.668 -8.125 8.297 1 94.69 44 ILE B O 1
ATOM 1463 N N . ASN B 1 45 ? -3.232 -6.203 9.445 1 91.75 45 ASN B N 1
ATOM 1464 C CA . ASN B 1 45 ? -3.635 -6.789 10.719 1 91.75 45 ASN B CA 1
ATOM 1465 C C . ASN B 1 45 ? -5.152 -6.902 10.828 1 91.75 45 ASN B C 1
ATOM 1467 O O . ASN B 1 45 ? -5.859 -5.898 10.758 1 91.75 45 ASN B O 1
ATOM 1471 N N . PRO B 1 46 ? -5.609 -8.117 11.055 1 87.12 46 PRO B N 1
ATOM 1472 C CA . PRO B 1 46 ? -7.062 -8.273 11.141 1 87.12 46 PRO B CA 1
ATOM 1473 C C . PRO B 1 46 ? -7.664 -7.527 12.328 1 87.12 46 PRO B C 1
ATOM 1475 O O . PRO B 1 46 ? -8.867 -7.25 12.344 1 87.12 46 PRO B O 1
ATOM 1478 N N . ASP B 1 47 ? -6.887 -7.199 13.266 1 86.38 47 ASP B N 1
ATOM 1479 C CA . ASP B 1 47 ? -7.387 -6.527 14.461 1 86.38 47 ASP B CA 1
ATOM 1480 C C . ASP B 1 47 ? -7.16 -5.02 14.383 1 86.38 47 ASP B C 1
ATOM 1482 O O . ASP B 1 47 ? -7.242 -4.32 15.398 1 86.38 47 ASP B O 1
ATOM 1486 N N . SER B 1 48 ? -6.914 -4.57 13.266 1 84.44 48 SER B N 1
ATOM 1487 C CA . SER B 1 48 ? -6.582 -3.162 13.078 1 84.44 48 SER B CA 1
ATOM 1488 C C . SER B 1 48 ? -7.637 -2.256 13.695 1 84.44 48 SER B C 1
ATOM 1490 O O . SER B 1 48 ? -7.316 -1.379 14.5 1 84.44 48 SER B O 1
ATOM 1492 N N . ASN B 1 49 ? -8.891 -2.508 13.297 1 77.75 49 ASN B N 1
ATOM 1493 C CA . ASN B 1 49 ? -9.984 -1.654 13.758 1 77.75 49 ASN B CA 1
ATOM 1494 C C . ASN B 1 49 ? -10.086 -1.663 15.281 1 77.75 49 ASN B C 1
ATOM 1496 O O . ASN B 1 49 ? -10.289 -0.617 15.898 1 77.75 49 ASN B O 1
ATOM 1500 N N . LYS B 1 50 ? -10.062 -2.77 15.82 1 80.81 50 LYS B N 1
ATOM 1501 C CA . LYS B 1 50 ? -10.141 -2.908 17.266 1 80.81 50 LYS B CA 1
ATOM 1502 C C . LYS B 1 50 ? -9.023 -2.133 17.969 1 80.81 50 LYS B C 1
ATOM 1504 O O . LYS B 1 50 ? -9.266 -1.432 18.953 1 80.81 50 LYS B O 1
ATOM 1509 N N . ILE B 1 51 ? -7.875 -2.279 17.453 1 80.69 51 ILE B N 1
ATOM 1510 C CA . ILE B 1 51 ? -6.707 -1.64 18.062 1 80.69 51 ILE B CA 1
ATOM 1511 C C . ILE B 1 51 ? -6.828 -0.123 17.922 1 80.69 51 ILE B C 1
ATOM 1513 O O . ILE B 1 51 ? -6.598 0.608 18.891 1 80.69 51 ILE B O 1
ATOM 1517 N N . MET B 1 52 ? -7.219 0.293 16.797 1 79.88 52 MET B N 1
ATOM 1518 C CA . MET B 1 52 ? -7.246 1.725 16.516 1 79.88 52 MET B CA 1
ATOM 1519 C C . MET B 1 52 ? -8.398 2.4 17.25 1 79.88 52 MET B C 1
ATOM 1521 O O . MET B 1 52 ? -8.273 3.539 17.703 1 79.88 52 MET B O 1
ATOM 1525 N N . ASN B 1 53 ? -9.57 1.74 17.328 1 74.25 53 ASN B N 1
ATOM 1526 C CA . ASN B 1 53 ? -10.742 2.303 18 1 74.25 53 ASN B CA 1
ATOM 1527 C C . ASN B 1 53 ? -10.672 2.115 19.5 1 74.25 53 ASN B C 1
ATOM 1529 O O . ASN B 1 53 ? -11.289 2.871 20.266 1 74.25 53 ASN B O 1
ATOM 1533 N N . GLY B 1 54 ? -10.523 0.843 19.922 1 64.69 54 GLY B N 1
ATOM 1534 C CA . GLY B 1 54 ? -10.438 0.63 21.359 1 64.69 54 GLY B CA 1
ATOM 1535 C C . GLY B 1 54 ? -9.656 1.718 22.078 1 64.69 54 GLY B C 1
ATOM 1536 O O . GLY B 1 54 ? -10.031 2.127 23.172 1 64.69 54 GLY B O 1
ATOM 1537 N N . ASN B 1 55 ? -8.594 1.904 21.578 1 53.91 55 ASN B N 1
ATOM 1538 C CA . ASN B 1 55 ? -7.805 2.951 22.219 1 53.91 55 ASN B CA 1
ATOM 1539 C C . ASN B 1 55 ? -8.414 4.332 21.984 1 53.91 55 ASN B C 1
ATOM 1541 O O . ASN B 1 55 ? -8.07 5.285 22.688 1 53.91 55 ASN B O 1
ATOM 1545 N N . ALA B 1 56 ? -9.32 4.32 20.953 1 50.75 56 ALA B N 1
ATOM 1546 C CA . ALA B 1 56 ? -10.008 5.582 20.672 1 50.75 56 ALA B CA 1
ATOM 1547 C C . ALA B 1 56 ? -11.133 5.828 21.672 1 50.75 56 ALA B C 1
ATOM 1549 O O . ALA B 1 56 ? -11.695 6.926 21.719 1 50.75 56 ALA B O 1
ATOM 1550 N N . HIS B 1 57 ? -11.906 4.738 22.172 1 44.5 57 HIS B N 1
ATOM 1551 C CA . HIS B 1 57 ? -12.984 4.996 23.125 1 44.5 57 HIS B CA 1
ATOM 1552 C C . HIS B 1 57 ? -12.609 6.125 24.078 1 44.5 57 HIS B C 1
ATOM 1554 O O . HIS B 1 57 ? -13.484 6.715 24.719 1 44.5 57 HIS B O 1
ATOM 1560 N N . GLY B 1 58 ? -11.617 6.121 24.719 1 37.03 58 GLY B N 1
ATOM 1561 C CA . GLY B 1 58 ? -11.516 7.219 25.672 1 37.03 58 GLY B CA 1
ATOM 1562 C C . GLY B 1 58 ? -11.602 8.586 25.016 1 37.03 58 GLY B C 1
ATOM 1563 O O . GLY B 1 58 ? -11.68 9.602 25.703 1 37.03 58 GLY B O 1
ATOM 1564 N N . GLY B 1 59 ? -10.82 8.891 24.031 1 36.72 59 GLY B N 1
ATOM 1565 C CA . GLY B 1 59 ? -10.797 10.297 23.672 1 36.72 59 GLY B CA 1
ATOM 1566 C C . GLY B 1 59 ? -12 10.727 22.859 1 36.72 59 GLY B C 1
ATOM 1567 O O . GLY B 1 59 ? -12.461 9.984 21.984 1 36.72 59 GLY B O 1
ATOM 1568 N N . ASN B 1 60 ? -13.062 11.344 23.453 1 35.94 60 ASN B N 1
ATOM 1569 C CA . ASN B 1 60 ? -14.125 12.211 22.938 1 35.94 60 ASN B CA 1
ATOM 1570 C C . ASN B 1 60 ? -13.82 12.695 21.531 1 35.94 60 ASN B C 1
ATOM 1572 O O . ASN B 1 60 ? -12.656 12.922 21.172 1 35.94 60 ASN B O 1
ATOM 1576 N N . ALA B 1 61 ? -14.742 12.43 20.469 1 38.94 61 ALA B N 1
ATOM 1577 C CA . ALA B 1 61 ? -14.875 13.125 19.188 1 38.94 61 ALA B CA 1
ATOM 1578 C C . ALA B 1 61 ? -14.484 14.594 19.328 1 38.94 61 ALA B C 1
ATOM 1580 O O . ALA B 1 61 ? -14.812 15.414 18.469 1 38.94 61 ALA B O 1
ATOM 1581 N N . HIS B 1 62 ? -14.438 15.008 20.531 1 36.09 62 HIS B N 1
ATOM 1582 C CA . HIS B 1 62 ? -14.297 16.438 20.328 1 36.09 62 HIS B CA 1
ATOM 1583 C C . HIS B 1 62 ? -13.383 16.766 19.156 1 36.09 62 HIS B C 1
ATOM 1585 O O . HIS B 1 62 ? -13.758 17.531 18.266 1 36.09 62 HIS B O 1
ATOM 1591 N N . GLY B 1 63 ? -12.016 16.922 19.484 1 36.81 63 GLY B N 1
ATOM 1592 C CA . GLY B 1 63 ? -11.117 17.625 18.594 1 36.81 63 GLY B CA 1
ATOM 1593 C C . GLY B 1 63 ? -10.828 16.859 17.312 1 36.81 63 GLY B C 1
ATOM 1594 O O . GLY B 1 63 ? -11.492 15.867 17.016 1 36.81 63 GLY B O 1
ATOM 1595 N N . GLY B 1 64 ? -9.602 17.219 16.562 1 42.22 64 GLY B N 1
ATOM 1596 C CA . GLY B 1 64 ? -8.859 16.906 15.352 1 42.22 64 GLY B CA 1
ATOM 1597 C C . GLY B 1 64 ? -8.664 15.406 15.156 1 42.22 64 GLY B C 1
ATOM 1598 O O . GLY B 1 64 ? -7.746 14.984 14.453 1 42.22 64 GLY B O 1
ATOM 1599 N N . THR B 1 65 ? -9.383 14.648 15.984 1 44.34 65 THR B N 1
ATOM 1600 C CA . THR B 1 65 ? -9.016 13.242 15.992 1 44.34 65 THR B CA 1
ATOM 1601 C C . THR B 1 65 ? -9.336 12.594 14.648 1 44.34 65 THR B C 1
ATOM 1603 O O . THR B 1 65 ? -10.383 12.867 14.055 1 44.34 65 THR B O 1
ATOM 1606 N N . LEU B 1 66 ? -8.375 12.094 14.102 1 52.56 66 LEU B N 1
ATOM 1607 C CA . LEU B 1 66 ? -8.477 11.234 12.922 1 52.56 66 LEU B CA 1
ATOM 1608 C C . LEU B 1 66 ? -9.617 10.242 13.07 1 52.56 66 LEU B C 1
ATOM 1610 O O . LEU B 1 66 ? -9.617 9.414 13.992 1 52.56 66 LEU B O 1
ATOM 1614 N N . LYS B 1 67 ? -10.945 10.695 12.789 1 49.22 67 LYS B N 1
ATOM 1615 C CA . LYS B 1 67 ? -12.016 9.711 12.766 1 49.22 67 LYS B CA 1
ATOM 1616 C C . LYS B 1 67 ? -11.617 8.484 11.938 1 49.22 67 LYS B C 1
ATOM 1618 O O . LYS B 1 67 ? -11.438 8.586 10.727 1 49.22 67 LYS B O 1
ATOM 1623 N N . VAL B 1 68 ? -10.984 7.57 12.648 1 53.03 68 VAL B N 1
ATOM 1624 C CA . VAL B 1 68 ? -10.797 6.277 11.992 1 53.03 68 VAL B CA 1
ATOM 1625 C C . VAL B 1 68 ? -12.156 5.668 11.656 1 53.03 68 VAL B C 1
ATOM 1627 O O . VAL B 1 68 ? -12.945 5.367 12.555 1 53.03 68 VAL B O 1
ATOM 1630 N N . ILE B 1 69 ? -12.672 6.055 10.539 1 52.44 69 ILE B N 1
ATOM 1631 C CA . ILE B 1 69 ? -13.906 5.414 10.109 1 52.44 69 ILE B CA 1
ATOM 1632 C C . ILE B 1 69 ? -13.766 3.895 10.203 1 52.44 69 ILE B C 1
ATOM 1634 O O . ILE B 1 69 ? -12.766 3.334 9.742 1 52.44 69 ILE B O 1
ATOM 1638 N N . ASP B 1 70 ? -14.547 3.375 11.047 1 53.78 70 ASP B N 1
ATOM 1639 C CA . ASP B 1 70 ? -14.617 1.926 11.203 1 53.78 70 ASP B CA 1
ATOM 1640 C C . ASP B 1 70 ? -15.023 1.25 9.898 1 53.78 70 ASP B C 1
ATOM 1642 O O . ASP B 1 70 ? -16.141 0.724 9.781 1 53.78 70 ASP B O 1
ATOM 1646 N N . LYS B 1 71 ? -14.406 1.629 8.922 1 59.25 71 LYS B N 1
ATOM 1647 C CA . LYS B 1 71 ? -14.672 0.882 7.695 1 59.25 71 LYS B CA 1
ATOM 1648 C C . LYS B 1 71 ? -13.633 -0.212 7.477 1 59.25 71 LYS B C 1
ATOM 1650 O O . LYS B 1 71 ? -12.43 0.039 7.582 1 59.25 71 LYS B O 1
ATOM 1655 N N . ASP B 1 72 ? -14.211 -1.429 7.516 1 66.75 72 ASP B N 1
ATOM 1656 C CA . ASP B 1 72 ? -13.383 -2.59 7.199 1 66.75 72 ASP B CA 1
ATOM 1657 C C . ASP B 1 72 ? -12.93 -2.559 5.742 1 66.75 72 ASP B C 1
ATOM 1659 O O . ASP B 1 72 ? -13.75 -2.391 4.832 1 66.75 72 ASP B O 1
ATOM 1663 N N . LEU B 1 73 ? -11.625 -2.361 5.562 1 74.56 73 LEU B N 1
ATOM 1664 C CA . LEU B 1 73 ? -11.062 -2.416 4.215 1 74.56 73 LEU B CA 1
ATOM 1665 C C . LEU B 1 73 ? -11.555 -3.654 3.473 1 74.56 73 LEU B C 1
ATOM 1667 O O . LEU B 1 73 ? -11.805 -3.604 2.266 1 74.56 73 LEU B O 1
ATOM 1671 N N . GLY B 1 74 ? -11.828 -4.691 4.238 1 83.12 74 GLY B N 1
ATOM 1672 C CA . GLY B 1 74 ? -12.32 -5.934 3.662 1 83.12 74 GLY B CA 1
ATOM 1673 C C . GLY B 1 74 ? -11.242 -6.719 2.934 1 83.12 74 GLY B C 1
ATOM 1674 O O . GLY B 1 74 ? -11.547 -7.656 2.193 1 83.12 74 GLY B O 1
ATOM 1675 N N . PHE B 1 75 ? -10.055 -6.301 3.006 1 92.12 75 PHE B N 1
ATOM 1676 C CA . PHE B 1 75 ? -8.922 -6.973 2.385 1 92.12 75 PHE B CA 1
ATOM 1677 C C . PHE B 1 75 ? -7.891 -7.379 3.432 1 92.12 75 PHE B C 1
ATOM 1679 O O . PHE B 1 75 ? -7.871 -6.832 4.535 1 92.12 75 PHE B O 1
ATOM 1686 N N . ASP B 1 76 ? -7.059 -8.367 3.043 1 95.44 76 ASP B N 1
ATOM 1687 C CA . ASP B 1 76 ? -6.09 -8.922 3.986 1 95.44 76 ASP B CA 1
ATOM 1688 C C . ASP B 1 76 ? -4.684 -8.414 3.686 1 95.44 76 ASP B C 1
ATOM 1690 O O . ASP B 1 76 ? -3.779 -8.547 4.516 1 95.44 76 ASP B O 1
ATOM 1694 N N . GLY B 1 77 ? -4.547 -7.801 2.527 1 95.81 77 GLY B N 1
ATOM 1695 C CA . GLY B 1 77 ? -3.201 -7.352 2.209 1 95.81 77 GLY B CA 1
ATOM 1696 C C . GLY B 1 77 ? -3.135 -6.516 0.946 1 95.81 77 GLY B C 1
ATOM 1697 O O . GLY B 1 77 ? -4.145 -6.328 0.263 1 95.81 77 GLY B O 1
ATOM 1698 N N . ILE B 1 78 ? -1.947 -5.918 0.751 1 95.38 78 ILE B N 1
ATOM 1699 C C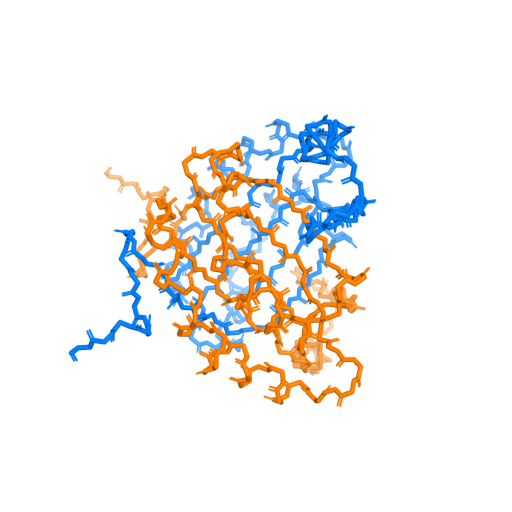A . ILE B 1 78 ? -1.603 -5.168 -0.452 1 95.38 78 ILE B CA 1
ATOM 1700 C C . ILE B 1 78 ? -0.305 -5.715 -1.045 1 95.38 78 ILE B C 1
ATOM 1702 O O . ILE B 1 78 ? 0.68 -5.906 -0.328 1 95.38 78 ILE B O 1
ATOM 1706 N N . LEU B 1 79 ? -0.311 -6.07 -2.242 1 96.31 79 LEU B N 1
ATOM 1707 C CA . LEU B 1 79 ? 0.928 -6.34 -2.965 1 96.31 79 LEU B CA 1
ATOM 1708 C C . LEU B 1 79 ? 1.322 -5.145 -3.828 1 96.31 79 LEU B C 1
ATOM 1710 O O . LEU B 1 79 ? 0.461 -4.488 -4.418 1 96.31 79 LEU B O 1
ATOM 1714 N N . GLU B 1 80 ? 2.533 -4.77 -3.848 1 96.44 80 GLU B N 1
ATOM 1715 C CA . GLU B 1 80 ? 3.082 -3.713 -4.691 1 96.44 80 GLU B CA 1
ATOM 1716 C C . GLU B 1 80 ? 4.285 -4.211 -5.488 1 96.44 80 GLU B C 1
ATOM 1718 O O . GLU B 1 80 ? 5.203 -4.812 -4.926 1 96.44 80 GLU B O 1
ATOM 1723 N N . VAL B 1 81 ? 4.18 -4.008 -6.773 1 96.69 81 VAL B N 1
ATOM 1724 C CA . VAL B 1 81 ? 5.293 -4.324 -7.656 1 96.69 81 VAL B CA 1
ATOM 1725 C C . VAL B 1 81 ? 5.66 -3.094 -8.484 1 96.69 81 VAL B C 1
ATOM 1727 O O . VAL B 1 81 ? 4.781 -2.424 -9.039 1 96.69 81 VAL B O 1
ATOM 1730 N N . GLN B 1 82 ? 6.902 -2.777 -8.438 1 96.56 82 GLN B N 1
ATOM 1731 C CA . GLN B 1 82 ? 7.406 -1.723 -9.312 1 96.56 82 GLN B CA 1
ATOM 1732 C C . GLN B 1 82 ? 8.031 -2.305 -10.57 1 96.56 82 GLN B C 1
ATOM 1734 O O . GLN B 1 82 ? 9.031 -3.02 -10.508 1 96.56 82 GLN B O 1
ATOM 1739 N N . VAL B 1 83 ? 7.445 -1.954 -11.648 1 93 83 VAL B N 1
ATOM 1740 C CA . VAL B 1 83 ? 7.824 -2.535 -12.93 1 93 83 VAL B CA 1
ATOM 1741 C C . VAL B 1 83 ? 8.227 -1.428 -13.898 1 93 83 VAL B C 1
ATOM 1743 O O . VAL B 1 83 ? 7.82 -0.275 -13.734 1 93 83 VAL B O 1
ATOM 1746 N N . PRO B 1 84 ? 9.039 -1.81 -14.898 1 89.81 84 PRO B N 1
ATOM 1747 C CA . PRO B 1 84 ? 9.398 -0.786 -15.883 1 89.81 84 PRO B CA 1
ATOM 1748 C C . PRO B 1 84 ? 8.188 -0.28 -16.672 1 89.81 84 PRO B C 1
ATOM 1750 O O . PRO B 1 84 ? 8.125 0.902 -17.016 1 89.81 84 PRO B O 1
ATOM 1753 N N . SER B 1 85 ? 7.242 -1.21 -17.031 1 87.94 85 SER B N 1
ATOM 1754 C CA . SER B 1 85 ? 5.988 -0.877 -17.703 1 87.94 85 SER B CA 1
ATOM 1755 C C . SER B 1 85 ? 4.93 -1.95 -17.453 1 87.94 85 SER B C 1
ATOM 1757 O O . SER B 1 85 ? 5.262 -3.092 -17.141 1 87.94 85 SER B O 1
ATOM 1759 N N . TRP B 1 86 ? 3.67 -1.488 -17.578 1 86.06 86 TRP B N 1
ATOM 1760 C CA . TRP B 1 86 ? 2.598 -2.471 -17.469 1 86.06 86 TRP B CA 1
ATOM 1761 C C . TRP B 1 86 ? 2.732 -3.549 -18.531 1 86.06 86 TRP B C 1
ATOM 1763 O O . TRP B 1 86 ? 2.539 -4.734 -18.25 1 86.06 86 TRP B O 1
ATOM 1773 N N . GLU B 1 87 ? 3.109 -3.184 -19.719 1 84.88 87 GLU B N 1
ATOM 1774 C CA . GLU B 1 87 ? 3.244 -4.125 -20.812 1 84.88 87 GLU B CA 1
ATOM 1775 C C . GLU B 1 87 ? 4.309 -5.18 -20.516 1 84.88 87 GLU B C 1
ATOM 1777 O O . GLU B 1 87 ? 4.121 -6.359 -20.828 1 84.88 87 GLU B O 1
ATOM 1782 N N . SER B 1 88 ? 5.422 -4.711 -19.984 1 87.44 88 SER B N 1
ATOM 1783 C CA . SER B 1 88 ? 6.48 -5.652 -19.625 1 87.44 88 SER B CA 1
ATOM 1784 C C . SER B 1 88 ? 6.012 -6.633 -18.562 1 87.44 88 SER B C 1
ATOM 1786 O O . SER B 1 88 ? 6.348 -7.82 -18.609 1 87.44 88 SER B O 1
ATOM 1788 N N . PHE B 1 89 ? 5.246 -6.148 -17.656 1 89.88 89 PHE B N 1
ATOM 1789 C CA . PHE B 1 89 ? 4.738 -7.008 -16.594 1 89.88 89 PHE B CA 1
ATOM 1790 C C . PHE B 1 89 ? 3.719 -8 -17.141 1 89.88 89 PHE B C 1
ATOM 1792 O O . PHE B 1 89 ? 3.76 -9.188 -16.812 1 89.88 89 PHE B O 1
ATOM 1799 N N . ARG B 1 90 ? 2.91 -7.52 -17.906 1 87.5 90 ARG B N 1
ATOM 1800 C CA . ARG B 1 90 ? 1.908 -8.375 -18.531 1 87.5 90 ARG B CA 1
ATOM 1801 C C . ARG B 1 90 ? 2.564 -9.516 -19.297 1 87.5 90 ARG B C 1
ATOM 1803 O O . ARG B 1 90 ? 2.111 -10.664 -19.234 1 87.5 90 ARG B O 1
ATOM 1810 N N . LYS B 1 91 ? 3.59 -9.281 -20 1 89.75 91 LYS B N 1
ATOM 1811 C CA . LYS B 1 91 ? 4.332 -10.297 -20.734 1 89.75 91 LYS B CA 1
ATOM 1812 C C . LYS B 1 91 ? 4.93 -11.336 -19.797 1 89.75 91 LYS B C 1
ATOM 1814 O O . LYS B 1 91 ? 4.969 -12.523 -20.109 1 89.75 91 LYS B O 1
ATOM 1819 N N . ALA B 1 92 ? 5.402 -10.844 -18.688 1 92.69 92 ALA B N 1
ATOM 1820 C CA . ALA B 1 92 ? 5.98 -11.742 -17.703 1 92.69 92 ALA B CA 1
ATOM 1821 C C . ALA B 1 92 ? 4.953 -12.766 -17.219 1 92.69 92 ALA B C 1
ATOM 1823 O O . ALA B 1 92 ? 5.305 -13.891 -16.875 1 92.69 92 ALA B O 1
ATOM 1824 N N . LEU B 1 93 ? 3.689 -12.391 -17.188 1 90.88 93 LEU B N 1
ATOM 1825 C CA . LEU B 1 9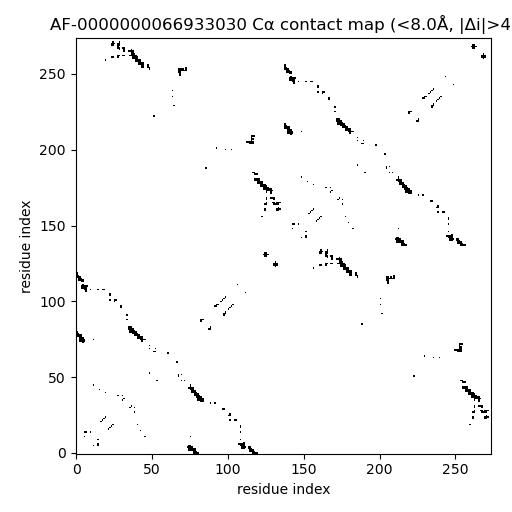3 ? 2.627 -13.258 -16.703 1 90.88 93 LEU B CA 1
ATOM 1826 C C . LEU B 1 93 ? 2.391 -14.422 -17.656 1 90.88 93 LEU B C 1
ATOM 1828 O O . LEU B 1 93 ? 1.725 -15.398 -17.297 1 90.88 93 LEU B O 1
ATOM 1832 N N . GLU B 1 94 ? 2.977 -14.32 -18.797 1 91.5 94 GLU B N 1
ATOM 1833 C CA . GLU B 1 94 ? 2.873 -15.391 -19.781 1 91.5 94 GLU B CA 1
ATOM 1834 C C . GLU B 1 94 ? 4.004 -16.406 -19.625 1 91.5 94 GLU B C 1
ATOM 1836 O O . GLU B 1 94 ? 3.982 -17.469 -20.234 1 91.5 94 GLU B O 1
ATOM 1841 N N . ASP B 1 95 ? 4.949 -16.125 -18.906 1 94.81 95 ASP B N 1
ATOM 1842 C CA . ASP B 1 95 ? 6.074 -17.016 -18.656 1 94.81 95 ASP B CA 1
ATOM 1843 C C . ASP B 1 95 ? 5.59 -18.359 -18.094 1 94.81 95 ASP B C 1
ATOM 1845 O O . ASP B 1 95 ? 4.766 -18.391 -17.172 1 94.81 95 ASP B O 1
ATOM 1849 N N . PRO B 1 96 ? 6.109 -19.484 -18.625 1 96.62 96 PRO B N 1
ATOM 1850 C CA . PRO B 1 96 ? 5.684 -20.797 -18.156 1 96.62 96 PRO B CA 1
ATOM 1851 C C . PRO B 1 96 ? 5.852 -20.969 -16.641 1 96.62 96 PRO B C 1
ATOM 1853 O O . PRO B 1 96 ? 5.039 -21.641 -15.992 1 96.62 96 PRO B O 1
ATOM 1856 N N . TYR B 1 97 ? 6.895 -20.406 -16.109 1 97.25 97 TYR B N 1
ATOM 1857 C CA . TYR B 1 97 ? 7.094 -20.531 -14.672 1 97.25 97 TYR B CA 1
ATOM 1858 C C . TYR B 1 97 ? 5.957 -19.875 -13.906 1 97.25 97 TYR B C 1
ATOM 1860 O O . TYR B 1 97 ? 5.516 -20.391 -12.875 1 97.25 97 TYR B O 1
ATOM 1868 N N . TYR B 1 98 ? 5.543 -18.781 -14.352 1 96.38 98 TYR B N 1
ATOM 1869 C CA . TYR B 1 98 ? 4.41 -18.141 -13.688 1 96.38 98 TYR B CA 1
ATOM 1870 C C . TYR B 1 98 ? 3.166 -19.016 -13.773 1 96.38 98 TYR B C 1
ATOM 1872 O O . TYR B 1 98 ? 2.512 -19.266 -12.758 1 96.38 98 TYR B O 1
ATOM 1880 N N . VAL B 1 99 ? 2.854 -19.469 -14.93 1 94.88 99 VAL B N 1
ATOM 1881 C CA . VAL B 1 99 ? 1.617 -20.188 -15.211 1 94.88 99 VAL B CA 1
ATOM 1882 C C . VAL B 1 99 ? 1.612 -21.516 -14.469 1 94.88 99 VAL B C 1
ATOM 1884 O O . VAL B 1 99 ? 0.578 -21.953 -13.945 1 94.88 99 VAL B O 1
ATOM 1887 N N . GLU B 1 100 ? 2.781 -22.047 -14.328 1 97.19 100 GLU B N 1
ATOM 1888 C CA . GLU B 1 100 ? 2.824 -23.438 -13.844 1 97.19 100 GLU B CA 1
ATOM 1889 C C . GLU B 1 100 ? 3.186 -23.484 -12.367 1 97.19 100 GLU B C 1
ATOM 1891 O O . GLU B 1 100 ? 2.951 -24.5 -11.695 1 97.19 100 GLU B O 1
ATOM 1896 N N . VAL B 1 101 ? 3.781 -22.469 -11.883 1 97.75 101 VAL B N 1
ATOM 1897 C CA . VAL B 1 101 ? 4.305 -22.547 -10.523 1 97.75 101 VAL B CA 1
ATOM 1898 C C . VAL B 1 101 ? 3.711 -21.438 -9.672 1 97.75 101 VAL B C 1
ATOM 1900 O O . VAL B 1 101 ? 3.092 -21.688 -8.633 1 97.75 101 VAL B O 1
ATOM 1903 N N . VAL B 1 102 ? 3.854 -20.188 -10.086 1 97.12 102 VAL B N 1
ATOM 1904 C CA . VAL B 1 102 ? 3.48 -19.047 -9.258 1 97.12 102 VAL B CA 1
ATOM 1905 C C . VAL B 1 102 ? 1.962 -18.984 -9.117 1 97.12 102 VAL B C 1
ATOM 1907 O O . VAL B 1 102 ? 1.44 -18.938 -8 1 97.12 102 VAL B O 1
ATOM 1910 N N . ARG B 1 103 ? 1.28 -19.078 -10.188 1 95.06 103 ARG B N 1
ATOM 1911 C CA . ARG B 1 103 ? -0.169 -18.906 -10.203 1 95.06 103 ARG B CA 1
ATOM 1912 C C . ARG B 1 103 ? -0.858 -20 -9.406 1 95.06 103 ARG B C 1
ATOM 1914 O O . ARG B 1 103 ? -1.719 -19.719 -8.562 1 95.06 103 ARG B O 1
ATOM 1921 N N . PRO B 1 104 ? -0.502 -21.266 -9.641 1 96.56 104 PRO B N 1
ATOM 1922 C CA . PRO B 1 104 ? -1.121 -22.312 -8.82 1 96.56 104 PRO B CA 1
ATOM 1923 C C . PRO B 1 104 ? -0.892 -22.094 -7.324 1 96.56 104 PRO B C 1
ATOM 1925 O O . PRO B 1 104 ? -1.761 -22.422 -6.512 1 96.56 104 PRO B O 1
ATOM 1928 N N . ASP B 1 105 ? 0.246 -21.594 -6.973 1 97.75 105 ASP B N 1
ATOM 1929 C CA . ASP B 1 105 ? 0.486 -21.297 -5.562 1 97.75 105 ASP B CA 1
ATOM 1930 C C . ASP B 1 105 ? -0.433 -20.172 -5.074 1 97.75 105 ASP B C 1
ATOM 1932 O O . ASP B 1 105 ? -0.983 -20.25 -3.975 1 97.75 105 ASP B O 1
ATOM 1936 N N . GLU B 1 106 ? -0.576 -19.109 -5.875 1 96.88 106 GLU B N 1
ATOM 1937 C CA . GLU B 1 106 ? -1.444 -17.984 -5.523 1 96.88 106 GLU B CA 1
ATOM 1938 C C . GLU B 1 106 ? -2.879 -18.453 -5.289 1 96.88 106 GLU B C 1
ATOM 1940 O O . GLU B 1 106 ? -3.57 -17.938 -4.41 1 96.88 106 GLU B O 1
ATOM 1945 N N . GLN B 1 107 ? -3.266 -19.453 -5.988 1 95.06 107 GLN B N 1
ATOM 1946 C CA . GLN B 1 107 ? -4.625 -19.984 -5.91 1 95.06 107 GLN B CA 1
ATOM 1947 C C . GLN B 1 107 ? -4.844 -20.734 -4.602 1 95.06 107 GLN B C 1
ATOM 1949 O O . GLN B 1 107 ? -5.984 -21.031 -4.234 1 95.06 107 GLN B O 1
ATOM 1954 N N . LYS B 1 108 ? -3.803 -20.984 -3.943 1 97.38 108 LYS B N 1
ATOM 1955 C CA . LYS B 1 108 ? -3.922 -21.703 -2.68 1 97.38 108 LYS B CA 1
ATOM 1956 C C . LYS B 1 108 ? -4.277 -20.75 -1.538 1 97.38 108 LYS B C 1
ATOM 1958 O O . LYS B 1 108 ? -4.828 -21.172 -0.521 1 97.38 108 LYS B O 1
ATOM 1963 N N . PHE B 1 109 ? -3.973 -19.484 -1.704 1 97.88 109 PHE B N 1
ATOM 1964 C CA . PHE B 1 109 ? -4.137 -18.688 -0.501 1 97.88 109 PHE B CA 1
ATOM 1965 C C . PHE B 1 109 ? -4.809 -17.359 -0.827 1 97.88 109 PHE B C 1
ATOM 1967 O O . PHE B 1 109 ? -5.293 -16.656 0.071 1 97.88 109 PHE B O 1
ATOM 1974 N N . PHE B 1 110 ? -4.836 -16.953 -2.072 1 96.31 110 PHE B N 1
ATOM 1975 C CA . PHE B 1 110 ? -5.598 -15.773 -2.461 1 96.31 110 PHE B CA 1
ATOM 1976 C C . PHE B 1 110 ? -7.008 -16.156 -2.896 1 96.31 110 PHE B C 1
ATOM 1978 O O . PHE B 1 110 ? -7.199 -17.156 -3.594 1 96.31 110 PHE B O 1
ATOM 1985 N N . ASP B 1 111 ? -7.988 -15.32 -2.484 1 94.31 111 ASP B N 1
ATOM 1986 C CA . ASP B 1 111 ? -9.289 -15.344 -3.148 1 94.31 111 ASP B CA 1
ATOM 1987 C C . ASP B 1 111 ? -9.242 -14.586 -4.477 1 94.31 111 ASP B C 1
ATOM 1989 O O . ASP B 1 111 ? -9.398 -13.359 -4.504 1 94.31 111 ASP B O 1
ATOM 1993 N N . GLU B 1 112 ? -9.133 -15.266 -5.516 1 88.69 112 GLU B N 1
ATOM 1994 C CA . GLU B 1 112 ? -8.844 -14.672 -6.82 1 88.69 112 GLU B CA 1
ATOM 1995 C C . GLU B 1 112 ? -10.008 -13.805 -7.297 1 88.69 112 GLU B C 1
ATOM 1997 O O . GLU B 1 112 ? -9.82 -12.922 -8.141 1 88.69 112 GLU B O 1
ATOM 2002 N N . LYS B 1 113 ? -11.117 -14.047 -6.762 1 86.69 113 LYS B N 1
ATOM 2003 C CA . LYS B 1 113 ? -12.305 -13.305 -7.184 1 86.69 113 LYS B CA 1
ATOM 2004 C C . LYS B 1 113 ? -12.383 -11.953 -6.488 1 86.69 113 LYS B C 1
ATOM 2006 O O . LYS B 1 113 ? -13.203 -11.109 -6.852 1 86.69 113 LYS B O 1
ATOM 2011 N N . GLN B 1 114 ? -11.523 -11.773 -5.551 1 87.56 114 GLN B N 1
ATOM 2012 C CA . GLN B 1 114 ? -11.57 -10.547 -4.762 1 87.56 114 GLN B CA 1
ATOM 2013 C C . GLN B 1 114 ? -10.258 -9.781 -4.848 1 87.56 114 GLN B C 1
ATOM 2015 O O . GLN B 1 114 ? -9.812 -9.188 -3.863 1 87.56 114 GLN B O 1
ATOM 2020 N N . ILE B 1 115 ? -9.57 -9.836 -5.914 1 89.62 115 ILE B N 1
ATOM 2021 C CA . ILE B 1 115 ? -8.352 -9.07 -6.117 1 89.62 115 ILE B CA 1
ATOM 2022 C C . ILE B 1 115 ? -8.664 -7.789 -6.887 1 89.62 115 ILE B C 1
ATOM 2024 O O . ILE B 1 115 ? -9.305 -7.836 -7.941 1 89.62 115 ILE B O 1
ATOM 2028 N N . VAL B 1 116 ? -8.305 -6.684 -6.348 1 87.94 116 VAL B N 1
ATOM 2029 C CA . VAL B 1 116 ? -8.492 -5.395 -7.008 1 87.94 116 VAL B CA 1
ATOM 2030 C C . VAL B 1 116 ? -7.137 -4.84 -7.441 1 87.94 116 VAL B C 1
ATOM 2032 O O . VAL B 1 116 ? -6.309 -4.48 -6.605 1 87.94 116 VAL B O 1
ATOM 2035 N N . TRP B 1 117 ? -6.98 -4.703 -8.75 1 88.94 117 TRP B N 1
ATOM 2036 C CA . TRP B 1 117 ? -5.719 -4.238 -9.32 1 88.94 117 TRP B CA 1
ATOM 2037 C C . TRP B 1 117 ? -5.77 -2.738 -9.602 1 88.94 117 TRP B C 1
ATOM 2039 O O . TRP B 1 117 ? -6.82 -2.207 -9.969 1 88.94 117 TRP B O 1
ATOM 2049 N N . SER B 1 118 ? -4.602 -2.125 -9.422 1 89.44 118 SER B N 1
ATOM 2050 C CA . SER B 1 118 ? -4.469 -0.716 -9.773 1 89.44 118 SER B CA 1
ATOM 2051 C C . SER B 1 118 ? -3.047 -0.385 -10.211 1 89.44 118 SER B C 1
ATOM 2053 O O . SER B 1 118 ? -2.1 -1.077 -9.828 1 89.44 118 SER B O 1
ATOM 2055 N N . LEU B 1 119 ? -3.035 0.607 -11.102 1 91.31 119 LEU B N 1
ATOM 2056 C CA . LEU B 1 119 ? -1.758 1.23 -11.43 1 91.31 119 LEU B CA 1
ATOM 2057 C C . LEU B 1 119 ? -1.576 2.535 -10.664 1 91.31 119 LEU B C 1
ATOM 2059 O O . LEU B 1 119 ? -2.555 3.209 -10.328 1 91.31 119 LEU B O 1
ATOM 2063 N N . GLY B 1 120 ? -0.327 2.758 -10.359 1 93 120 GLY B N 1
ATOM 2064 C CA . GLY B 1 120 ? -0.069 4.008 -9.664 1 93 120 GLY B CA 1
ATOM 2065 C C . GLY B 1 120 ? 1.399 4.391 -9.648 1 93 120 GLY B C 1
ATOM 2066 O O . GLY B 1 120 ? 2.217 3.764 -10.32 1 93 120 GLY B O 1
ATOM 2067 N N . SER B 1 121 ? 1.641 5.586 -9 1 94.31 121 SER B N 1
ATOM 2068 C CA . SER B 1 121 ? 2.988 6.098 -8.766 1 94.31 121 SER B CA 1
ATOM 2069 C C . SER B 1 121 ? 3.271 6.266 -7.277 1 94.31 121 SER B C 1
ATOM 2071 O O . SER B 1 121 ? 2.369 6.582 -6.504 1 94.31 121 SER B O 1
ATOM 2073 N N . ASP B 1 122 ? 4.504 5.969 -6.91 1 94.62 122 ASP B N 1
ATOM 2074 C CA . ASP B 1 122 ? 4.855 6.098 -5.5 1 94.62 122 ASP B CA 1
ATOM 2075 C C . ASP B 1 122 ? 5.805 7.27 -5.277 1 94.62 122 ASP B C 1
ATOM 2077 O O . ASP B 1 122 ? 6.613 7.598 -6.152 1 94.62 122 ASP B O 1
ATOM 2081 N N . TYR B 1 123 ? 5.641 7.945 -4.18 1 96.56 123 TYR B N 1
ATOM 2082 C CA . TYR B 1 123 ? 6.48 9.047 -3.721 1 96.56 123 TYR B CA 1
ATOM 2083 C C . TYR B 1 123 ? 6.879 8.859 -2.262 1 96.56 123 TYR B C 1
ATOM 2085 O O . TYR B 1 123 ? 6.043 8.508 -1.425 1 96.56 123 TYR B O 1
ATOM 2093 N N . THR B 1 124 ? 8.203 9.094 -2.023 1 97.5 124 THR B N 1
ATOM 2094 C CA . THR B 1 124 ? 8.711 8.914 -0.666 1 97.5 124 THR B CA 1
ATOM 2095 C C . THR B 1 124 ? 8.969 10.266 -0.005 1 97.5 124 THR B C 1
ATOM 2097 O O . THR B 1 124 ? 9.695 11.102 -0.554 1 97.5 124 THR B O 1
ATOM 2100 N N . GLY B 1 125 ? 8.344 10.445 1.157 1 98.25 125 GLY B N 1
ATOM 2101 C CA . GLY B 1 125 ? 8.555 11.68 1.896 1 98.25 125 GLY B CA 1
ATOM 2102 C C . GLY B 1 125 ? 9.539 11.531 3.043 1 98.25 125 GLY B C 1
ATOM 2103 O O . GLY B 1 125 ? 10.203 12.492 3.428 1 98.25 125 GLY B O 1
ATOM 2104 N N . VAL B 1 126 ? 9.555 10.383 3.674 1 98.31 126 VAL B N 1
ATOM 2105 C CA . VAL B 1 126 ? 10.484 10.039 4.742 1 98.31 126 VAL B CA 1
ATOM 2106 C C . VAL B 1 126 ? 11.117 8.68 4.449 1 98.31 126 VAL B C 1
ATOM 2108 O O . VAL B 1 126 ? 10.43 7.734 4.066 1 98.31 126 VAL B O 1
ATOM 2111 N N . ASP B 1 127 ? 12.383 8.617 4.605 1 97.31 127 ASP B N 1
ATOM 2112 C CA . ASP B 1 127 ? 13.133 7.363 4.484 1 97.31 127 ASP B CA 1
ATOM 2113 C C . ASP B 1 127 ? 14.242 7.285 5.531 1 97.31 127 ASP B C 1
ATOM 2115 O O . ASP B 1 127 ? 15.039 8.211 5.664 1 97.31 127 ASP B O 1
ATOM 2119 N N . GLY B 1 128 ? 14.25 6.148 6.23 1 96.06 128 GLY B N 1
ATOM 2120 C CA . GLY B 1 128 ? 15.25 5.996 7.27 1 96.06 128 GLY B CA 1
ATOM 2121 C C . GLY B 1 128 ? 15.148 7.039 8.367 1 96.06 128 GLY B C 1
ATOM 2122 O O . GLY B 1 128 ? 16.156 7.488 8.906 1 96.06 128 GLY B O 1
ATOM 2123 N N . GLY B 1 129 ? 13.992 7.504 8.562 1 96.56 129 GLY B N 1
ATOM 2124 C CA . GLY B 1 129 ? 13.781 8.484 9.617 1 96.56 129 GLY B CA 1
ATOM 2125 C C . GLY B 1 129 ? 14.148 9.898 9.195 1 96.56 129 GLY B C 1
ATOM 2126 O O . GLY B 1 129 ? 14.125 10.82 10.016 1 96.56 129 GLY B O 1
ATOM 2127 N N . LYS B 1 130 ? 14.539 10.039 7.938 1 97.69 130 LYS B N 1
ATOM 2128 C CA . LYS B 1 130 ? 14.914 11.352 7.43 1 97.69 130 LYS B CA 1
ATOM 2129 C C . LYS B 1 130 ? 13.898 11.867 6.414 1 97.69 130 LYS B C 1
ATOM 2131 O O . LYS B 1 130 ? 13.523 11.148 5.488 1 97.69 130 LYS B O 1
ATOM 2136 N N . ALA B 1 131 ? 13.438 13.141 6.637 1 98.25 131 ALA B N 1
ATOM 2137 C CA . ALA B 1 131 ? 12.578 13.773 5.637 1 98.25 131 ALA B CA 1
ATOM 2138 C C . ALA B 1 131 ? 13.336 14.016 4.336 1 98.25 131 ALA B C 1
ATOM 2140 O O . ALA B 1 131 ? 14.461 14.516 4.348 1 98.25 131 ALA B O 1
ATOM 2141 N N . LEU B 1 132 ? 12.711 13.703 3.26 1 97.62 132 LEU B N 1
ATOM 2142 C CA . LEU B 1 132 ? 13.352 13.875 1.961 1 97.62 132 LEU B CA 1
ATOM 2143 C C . LEU B 1 132 ? 12.844 15.133 1.269 1 97.62 132 LEU B C 1
ATOM 2145 O O . LEU B 1 132 ? 13.375 15.539 0.23 1 97.62 132 LEU B O 1
ATOM 2149 N N . VAL B 1 133 ? 11.797 15.711 1.744 1 95.62 133 VAL B N 1
ATOM 2150 C CA . VAL B 1 133 ? 11.203 16.938 1.23 1 95.62 133 VAL B CA 1
ATOM 2151 C C . VAL B 1 133 ? 10.844 17.875 2.391 1 95.62 133 VAL B C 1
ATOM 2153 O O . VAL B 1 133 ? 10.672 17.422 3.525 1 95.62 133 VAL B O 1
ATOM 2156 N N . GLY B 1 134 ? 10.75 19.203 2.115 1 90.31 134 GLY B N 1
ATOM 2157 C CA . GLY B 1 134 ? 10.367 20.172 3.129 1 90.31 134 GLY B CA 1
ATOM 2158 C C . GLY B 1 134 ? 11.508 20.531 4.062 1 90.31 134 GLY B C 1
ATOM 2159 O O . GLY B 1 134 ? 11.281 21.109 5.129 1 90.31 134 GLY B O 1
ATOM 2160 N N . VAL B 1 135 ? 12.617 19.906 3.812 1 84.56 135 VAL B N 1
ATOM 2161 C CA . VAL B 1 135 ? 13.773 20.188 4.664 1 84.56 135 VAL B CA 1
ATOM 2162 C C . VAL B 1 135 ? 14.539 21.391 4.125 1 84.56 135 VAL B C 1
ATOM 2164 O O . VAL B 1 135 ? 14.625 21.578 2.91 1 84.56 135 VAL B O 1
ATOM 2167 N N . GLU B 1 136 ? 14.352 22.484 4.781 1 67.56 136 GLU B N 1
ATOM 2168 C CA . GLU B 1 136 ? 15.164 23.641 4.422 1 67.56 136 GLU B CA 1
ATOM 2169 C C . GLU B 1 136 ? 16.641 23.25 4.277 1 67.56 136 GLU B C 1
ATOM 2171 O O . GLU B 1 136 ? 17.203 22.609 5.16 1 67.56 136 GLU B O 1
ATOM 2176 N N . VAL B 1 137 ? 17.062 23.078 2.979 1 44.56 137 VAL B N 1
ATOM 2177 C CA . VAL B 1 137 ? 18.5 23.078 2.826 1 44.56 137 VAL B CA 1
ATOM 2178 C C . VAL B 1 137 ? 19.062 24.453 3.143 1 44.56 137 VAL B C 1
ATOM 2180 O O . VAL B 1 137 ? 18.422 25.469 2.867 1 44.56 137 VAL B O 1
#

Organism: NCBI:txid1442368

Nearest PDB structures (foldseek):
  2q3p-assembly1_A  TM=6.739E-01  e=5.558E-02  Arabidopsis thaliana
  3bde-assembly1_A  TM=6.916E-01  e=1.900E-01  Mesorhizobium japonicum MAFF 303099
  1y0h-assembly1_B  TM=5.779E-01  e=7.347E-01  Mycobacterium tuberculosis
  4hl9-assembly4_H  TM=5.399E-01  e=9.991E-01  Rhodospirillum rubrum ATCC 11170
  2q3p-assembly1_A  TM=6.734E-01  e=5.482E-02  Arabidopsis thaliana

Solvent-accessible surface area (backbone atoms only — not comparable to full-atom values): 14766 Å² total; per-residue (Å²): 60,32,40,31,24,56,28,88,90,50,52,73,67,57,36,52,47,42,48,60,69,52,46,33,32,62,43,16,43,56,39,24,74,66,55,22,33,33,28,38,40,34,43,42,43,90,55,25,60,57,58,62,42,62,69,37,68,72,58,70,80,74,65,89,62,77,68,67,41,86,44,77,83,81,52,41,30,36,44,40,62,43,58,90,40,71,67,59,50,56,55,51,60,66,35,66,61,36,59,68,49,46,48,59,53,47,63,70,38,38,29,70,90,56,34,33,55,45,40,66,48,77,45,73,26,22,54,86,38,36,43,71,33,56,60,83,126,60,31,42,31,25,57,28,90,91,50,52,71,67,57,36,52,46,42,49,62,69,52,46,33,31,62,43,17,43,55,39,24,73,66,56,22,34,31,28,38,39,34,42,42,42,90,55,24,60,56,58,61,41,61,69,37,68,73,59,69,79,72,67,88,61,79,67,66,43,89,46,78,85,80,52,41,31,37,42,39,61,42,57,90,39,71,67,58,50,57,55,51,60,66,35,65,62,37,59,70,48,46,47,60,53,47,62,70,40,39,28,72,90,53,35,34,55,44,40,66,50,76,46,73,27,23,54,84,38,37,43,72,32,57,61,84,126

InterPro domains:
  IPR009799 EthD domain [PF07110] (7-112)
  IPR011008 Dimeric alpha-beta barrel [SSF54909] (1-116)

Radius of gyration: 19.14 Å; Cα contacts (8 Å, |Δi|>4): 481; chains: 2; bounding box: 38×47×53 Å

Foldseek 3Di:
DKFWAWDPVDDLVRLVCCVPPPQCVLCVVLCVVLAWPDKDKFFDDPCVLVVVCVVVVVDPPPDPDPPPPPDDPNTGIDIDIHHPDPVSVVVSCVDPSNVPPNVVSCVNITPPVPMGDDDDDDDDQDDPNDGPPPDDD/DKFWAWDPVDDLVRLVCCVPPPQCVLCVVLCVVLAWPDKDKFFDDPCVLVVVCVVVVVDPVPDPDPPPPPDDPNTGIDIDIHHPDPVSVVVSCVDPSNVPPNVVSCVNITPPVPMGDDDDDDDDQDDPNDGPPPDDD

Secondary structure (DSSP, 8-state):
-EEE-B-TTS-HHHHHHIIIIIIHHHHHHHHHHTT--EEEEEEE-TTHHHHHHHTTTTS-TTSS----B------SEEEEEE-S-HHHHHHHTTSHHIIIIIHHHHHHHB-GGG-EE--EEEEEEEETTEESSS---/-EEE-B-TTS-HHHHHHIIIIIIHHHHHHHHHHTT--EEEEEEE-TTHHHHHHHTTTTS-S-SS----B------SEEEEEE-S-HHHHHHHTTSHHIIIIIHHHHHHHB-GGG-EE--EEEEEEEETTEESSS---

pLDDT: mean 86.85, std 17.55, range [35.91, 98.69]